Protein AF-0000000077136422 (afdb_homodimer)

Nearest PDB structures (foldseek):
  2wvw-assembly1_J  TM=8.443E-01  e=5.070E-04  Anabaena sp. CA = ATCC 33047
  3hyb-assembly1_B  TM=7.850E-01  e=3.388E-04  Anabaena sp.
  2pem-assembly1_B  TM=8.356E-01  e=1.011E-03  Picosynechococcus sp. PCC 7002
  2wvw-assembly1_I  TM=8.326E-01  e=3.019E-03  Anabaena sp. CA = ATCC 33047
  2pej-assembly2_C  TM=8.277E-01  e=3.198E-03  Picosynechococcus sp. PCC 7002

InterPro domains:
  IPR003435 Chaperonin-like RbcX [PF02341] (16-115)
  IPR003435 Chaperonin-like RbcX [PTHR33791] (1-114)
  IPR038052 Chaperonin-like RbcX superfamily [G3DSA:1.10.1200.210] (2-114)
  IPR038052 Chaperonin-like RbcX superfamily [SSF158615] (9-115)

Secondary structure (DSSP, 8-state):
-----GGGTTT--HHHHHHHHHHHHHHHHHHHHHHHHTTS-HHHHHHHHHHHHHS--SSHHHHHHHHHHH-HHHHHHHHHHHHHIIIIIS-HHHHHHHHHHHHHHHHHHHHHHH-/-----GGGTTT--HHHHHHHHHHHHHHHHHHHHHHHHTTS-HHHHHHHHHHHHHS--SSHHHHHHHHHHH-HHHHHHHHHHHHHIIIIIS-HHHHHHHHHHHHHHHHHHHHHHH-

Structure (mmCIF, N/CA/C/O backbone):
data_AF-0000000077136422-model_v1
#
loop_
_entity.id
_entity.type
_entity.pdbx_description
1 polymer 'Predicted protein'
#
loop_
_atom_site.group_PDB
_atom_site.id
_atom_site.type_symbol
_atom_site.label_atom_id
_atom_site.label_alt_id
_atom_site.label_comp_id
_atom_site.label_asym_id
_atom_site.label_entity_id
_atom_site.label_seq_id
_atom_site.pdbx_PDB_ins_code
_atom_site.Cartn_x
_atom_site.Cartn_y
_atom_site.Cartn_z
_atom_site.occupancy
_atom_site.B_iso_or_equiv
_atom_site.auth_seq_id
_atom_site.auth_comp_id
_atom_site.auth_asym_id
_atom_site.auth_atom_id
_atom_site.pdbx_PDB_model_num
ATOM 1 N N . LYS A 1 1 ? -1.759 21.812 -7.352 1 83.12 1 LYS A N 1
ATOM 2 C CA . LYS A 1 1 ? -1.104 20.578 -6.934 1 83.12 1 LYS A CA 1
ATOM 3 C C . LYS A 1 1 ? -0.207 20.812 -5.723 1 83.12 1 LYS A C 1
ATOM 5 O O . LYS A 1 1 ? 0.542 21.797 -5.676 1 83.12 1 LYS A O 1
ATOM 10 N N . MET A 1 2 ? -0.469 19.938 -4.828 1 90.81 2 MET A N 1
ATOM 11 C CA . MET A 1 2 ? 0.363 20.078 -3.635 1 90.81 2 MET A CA 1
ATOM 12 C C . MET A 1 2 ? 1.764 19.531 -3.887 1 90.81 2 MET A C 1
ATOM 14 O O . MET A 1 2 ? 1.926 18.516 -4.578 1 90.81 2 MET A O 1
ATOM 18 N N . PHE A 1 3 ? 2.68 20.219 -3.344 1 89.44 3 PHE A N 1
ATOM 19 C 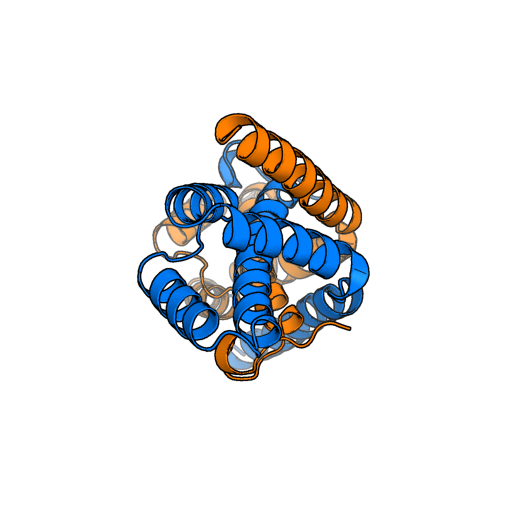CA . PHE A 1 3 ? 4.066 19.797 -3.512 1 89.44 3 PHE A CA 1
ATOM 20 C C . PHE A 1 3 ? 4.473 18.812 -2.418 1 89.44 3 PHE A C 1
ATOM 22 O O . PHE A 1 3 ? 4.359 19.125 -1.229 1 89.44 3 PHE A O 1
ATOM 29 N N . VAL A 1 4 ? 4.941 17.656 -2.812 1 93 4 VAL A N 1
ATOM 30 C CA . VAL A 1 4 ? 5.473 16.688 -1.872 1 93 4 VAL A CA 1
ATOM 31 C C . VAL A 1 4 ? 6.988 16.828 -1.769 1 93 4 VAL A C 1
ATOM 33 O O . VAL A 1 4 ? 7.703 16.641 -2.752 1 93 4 VAL A O 1
ATOM 36 N N . PRO A 1 5 ? 7.461 17.203 -0.578 1 90.75 5 PRO A N 1
ATOM 37 C CA . PRO A 1 5 ? 8.906 17.375 -0.434 1 90.75 5 PRO A CA 1
ATOM 38 C C . PRO A 1 5 ? 9.695 16.141 -0.838 1 90.75 5 PRO A C 1
ATOM 40 O O . PRO A 1 5 ? 9.258 15.016 -0.572 1 90.75 5 PRO A O 1
ATOM 43 N N . ALA A 1 6 ? 10.875 16.312 -1.414 1 89.25 6 ALA A N 1
ATOM 44 C CA . ALA A 1 6 ? 11.695 15.227 -1.943 1 89.25 6 ALA A CA 1
ATOM 45 C C . ALA A 1 6 ? 12.148 14.281 -0.829 1 89.25 6 ALA A C 1
ATOM 47 O O . ALA A 1 6 ? 12.406 13.102 -1.07 1 89.25 6 ALA A O 1
ATOM 48 N N . GLY A 1 7 ? 12.273 14.805 0.331 1 90.06 7 GLY A N 1
ATOM 49 C CA . GLY A 1 7 ? 12.719 14.023 1.473 1 90.06 7 GLY A CA 1
ATOM 50 C C . GLY A 1 7 ? 11.75 12.93 1.859 1 90.06 7 GLY A C 1
ATOM 51 O O . GLY A 1 7 ? 12.125 11.977 2.553 1 90.06 7 GLY A O 1
ATOM 52 N N . ALA A 1 8 ? 10.5 12.969 1.39 1 93.44 8 ALA A N 1
ATOM 53 C CA . ALA A 1 8 ? 9.484 12 1.783 1 93.44 8 ALA A CA 1
ATOM 54 C C . ALA A 1 8 ? 9.828 10.602 1.265 1 93.44 8 ALA A C 1
ATOM 56 O O . ALA A 1 8 ? 9.711 9.617 1.996 1 93.44 8 ALA A O 1
ATOM 57 N N . PHE A 1 9 ? 10.305 10.508 0.037 1 95.69 9 PHE A N 1
ATOM 58 C CA . PHE A 1 9 ? 10.57 9.211 -0.56 1 95.69 9 PHE A CA 1
ATOM 59 C C . PHE A 1 9 ? 11.906 9.211 -1.288 1 95.69 9 PHE A C 1
ATOM 61 O O . PHE A 1 9 ? 12.094 8.477 -2.258 1 95.69 9 PHE A O 1
ATOM 68 N N . GLY A 1 10 ? 12.797 10.031 -0.909 1 94.31 10 GLY A N 1
ATOM 69 C CA . GLY A 1 10 ? 14.125 10.062 -1.509 1 94.31 10 GLY A CA 1
ATOM 70 C C . GLY A 1 10 ? 14.109 10.461 -2.975 1 94.31 10 GLY A C 1
ATOM 71 O O . GLY A 1 10 ? 14.867 9.914 -3.777 1 94.31 10 GLY A O 1
ATOM 72 N N . GLY A 1 11 ? 13.062 11.234 -3.326 1 93.94 11 GLY A N 1
ATOM 73 C CA . GLY A 1 11 ? 12.961 11.711 -4.699 1 93.94 11 GLY A CA 1
ATOM 74 C C . GLY A 1 11 ? 11.969 10.914 -5.527 1 93.94 11 GLY A C 1
ATOM 75 O O . GLY A 1 11 ? 11.617 11.32 -6.637 1 93.94 11 GLY A O 1
ATOM 76 N N . GLU A 1 12 ? 11.555 9.852 -5.055 1 96.38 12 GLU A N 1
ATOM 77 C CA . GLU A 1 12 ? 10.516 9.078 -5.734 1 96.38 12 GLU A CA 1
ATOM 78 C C . GLU A 1 12 ? 9.141 9.719 -5.539 1 96.38 12 GLU A C 1
ATOM 80 O O . GLU A 1 12 ? 8.883 10.336 -4.504 1 96.38 12 GLU A O 1
ATOM 85 N N . THR A 1 13 ? 8.289 9.586 -6.527 1 97.38 13 THR A N 1
ATOM 86 C CA . THR A 1 13 ? 6.945 10.141 -6.406 1 97.38 13 THR A CA 1
ATOM 87 C C . THR A 1 13 ? 6.074 9.25 -5.52 1 97.38 13 THR A C 1
ATOM 89 O O . THR A 1 13 ? 6.34 8.055 -5.379 1 97.38 13 THR A O 1
ATOM 92 N N . PRO A 1 14 ? 5.031 9.812 -4.926 1 98.25 14 PRO A N 1
ATOM 93 C CA . PRO A 1 14 ? 4.086 8.984 -4.172 1 98.25 14 PRO A CA 1
ATOM 94 C C . PRO A 1 14 ? 3.461 7.879 -5.02 1 98.25 14 PRO A C 1
ATOM 96 O O . PRO A 1 14 ? 3.203 6.781 -4.516 1 98.25 14 PRO A O 1
ATOM 99 N N . GLU A 1 15 ? 3.238 8.148 -6.301 1 98.69 15 GLU A N 1
ATOM 100 C CA . GLU A 1 15 ? 2.674 7.145 -7.199 1 98.69 15 GLU A CA 1
ATOM 101 C C . GLU A 1 15 ? 3.605 5.945 -7.348 1 98.69 15 GLU A C 1
ATOM 103 O O . GLU A 1 15 ? 3.152 4.797 -7.375 1 98.69 15 GLU A O 1
ATOM 108 N N . LYS A 1 16 ? 4.906 6.242 -7.453 1 98.25 16 LYS A N 1
ATOM 109 C CA . LYS A 1 16 ? 5.879 5.156 -7.551 1 98.25 16 LYS A CA 1
ATOM 110 C C . LYS A 1 16 ? 5.941 4.355 -6.25 1 98.25 16 LYS A C 1
ATOM 112 O O . LYS A 1 16 ? 5.98 3.125 -6.277 1 98.25 16 LYS A O 1
ATOM 117 N N . LYS A 1 17 ? 5.918 5.066 -5.105 1 98.44 17 LYS A N 1
ATOM 118 C CA . LYS A 1 17 ? 5.906 4.383 -3.816 1 98.44 17 LYS A CA 1
ATOM 119 C C . LYS A 1 17 ? 4.66 3.51 -3.668 1 98.44 17 LYS A C 1
ATOM 121 O O . LYS A 1 17 ? 4.754 2.346 -3.279 1 98.44 17 LYS A O 1
ATOM 126 N N . ALA A 1 18 ? 3.494 4.039 -3.998 1 98.81 18 ALA A N 1
ATOM 127 C CA . ALA A 1 18 ? 2.232 3.305 -3.947 1 98.81 18 ALA A CA 1
ATOM 128 C C . ALA A 1 18 ? 2.275 2.08 -4.859 1 98.81 18 ALA A C 1
ATOM 130 O O . ALA A 1 18 ? 1.791 1.008 -4.488 1 98.81 18 ALA A O 1
ATOM 131 N N . SER A 1 19 ? 2.879 2.25 -6.043 1 98.81 19 SER A N 1
ATOM 132 C CA . SER A 1 19 ? 2.928 1.146 -6.996 1 98.81 19 SER A CA 1
ATOM 133 C C . SER A 1 19 ? 3.721 -0.031 -6.438 1 98.81 19 SER A C 1
ATOM 135 O O . SER A 1 19 ? 3.375 -1.189 -6.68 1 98.81 19 SER A O 1
ATOM 137 N N . ARG A 1 20 ? 4.758 0.214 -5.73 1 98.38 20 ARG A N 1
ATOM 138 C CA . ARG A 1 20 ? 5.547 -0.861 -5.137 1 98.38 20 ARG A CA 1
ATOM 139 C C . ARG A 1 20 ? 4.766 -1.568 -4.035 1 98.38 20 ARG A C 1
ATOM 141 O O . ARG A 1 20 ? 4.812 -2.795 -3.922 1 98.38 20 ARG A O 1
ATOM 148 N N . LEU A 1 21 ? 4.051 -0.769 -3.211 1 98.69 21 LEU A N 1
ATOM 149 C CA . LEU A 1 21 ? 3.217 -1.35 -2.162 1 98.69 21 LEU A CA 1
ATOM 150 C C . LEU A 1 21 ? 2.154 -2.268 -2.758 1 98.69 21 LEU A C 1
ATOM 152 O O . LEU A 1 21 ? 1.947 -3.381 -2.271 1 98.69 21 LEU A O 1
ATOM 156 N N . LEU A 1 22 ? 1.593 -1.802 -3.768 1 98.88 22 LEU A N 1
ATOM 157 C CA . LEU A 1 22 ? 0.499 -2.547 -4.383 1 98.88 22 LEU A CA 1
ATOM 158 C C . LEU A 1 22 ? 1.028 -3.754 -5.148 1 98.88 22 LEU A C 1
ATOM 160 O O . LEU A 1 22 ? 0.372 -4.797 -5.203 1 98.88 22 LEU A O 1
ATOM 164 N N . THR A 1 23 ? 2.258 -3.633 -5.797 1 98.81 23 THR A N 1
ATOM 165 C CA . THR A 1 23 ? 2.883 -4.781 -6.441 1 98.81 23 THR A CA 1
ATOM 166 C C . THR A 1 23 ? 3.121 -5.906 -5.434 1 98.81 23 THR A C 1
ATOM 168 O O . THR A 1 23 ? 2.859 -7.074 -5.727 1 98.81 23 THR A O 1
ATOM 171 N N . ALA A 1 24 ? 3.574 -5.555 -4.273 1 98.81 24 ALA A N 1
ATOM 172 C CA . ALA A 1 24 ? 3.75 -6.551 -3.219 1 98.81 24 ALA A CA 1
ATOM 173 C C . ALA A 1 24 ? 2.414 -7.18 -2.832 1 98.81 24 ALA A C 1
ATOM 175 O O . ALA A 1 24 ? 2.316 -8.398 -2.682 1 98.81 24 ALA A O 1
ATOM 176 N N . LEU A 1 25 ? 1.382 -6.359 -2.707 1 98.88 25 LEU A N 1
ATOM 177 C CA . LEU A 1 25 ? 0.056 -6.852 -2.354 1 98.88 25 LEU A CA 1
ATOM 178 C C . LEU A 1 25 ? -0.471 -7.805 -3.42 1 98.88 25 LEU A C 1
ATOM 180 O O . LEU A 1 25 ? -0.981 -8.883 -3.098 1 98.88 25 LEU A O 1
ATOM 184 N N . PHE A 1 26 ? -0.301 -7.441 -4.645 1 98.81 26 PHE A N 1
ATOM 185 C CA . PHE A 1 26 ? -0.818 -8.266 -5.727 1 98.81 26 PHE A CA 1
ATOM 186 C C . PHE A 1 26 ? -0.028 -9.57 -5.84 1 98.81 26 PHE A C 1
ATOM 188 O O . PHE A 1 26 ? -0.585 -10.609 -6.191 1 98.81 26 PHE A O 1
ATOM 195 N N . THR A 1 27 ? 1.275 -9.547 -5.57 1 98.69 27 THR A N 1
ATOM 196 C CA . THR A 1 27 ? 2.08 -10.758 -5.531 1 98.69 27 THR A CA 1
ATOM 197 C C . THR A 1 27 ? 1.583 -11.703 -4.434 1 98.69 27 THR A C 1
ATOM 199 O O . THR A 1 27 ? 1.432 -12.906 -4.664 1 98.69 27 THR A O 1
ATOM 202 N N . TYR A 1 28 ? 1.258 -11.156 -3.334 1 98.69 28 TYR A N 1
ATOM 203 C CA . TYR A 1 28 ? 0.72 -11.922 -2.215 1 98.69 28 TYR A CA 1
ATOM 204 C C . TYR A 1 28 ? -0.623 -12.547 -2.576 1 98.69 28 TYR A C 1
ATOM 206 O O . TYR A 1 28 ? -0.829 -13.742 -2.385 1 98.69 28 TYR A O 1
ATOM 214 N N . VAL A 1 29 ? -1.493 -11.773 -3.107 1 98.12 29 VAL A N 1
ATOM 215 C CA . VAL A 1 29 ? -2.828 -12.219 -3.494 1 98.12 29 VAL A CA 1
ATOM 216 C C . VAL A 1 29 ? -2.725 -13.305 -4.559 1 98.12 29 VAL A C 1
ATOM 218 O O . VAL A 1 29 ? -3.385 -14.344 -4.461 1 98.12 29 VAL A O 1
ATOM 221 N N . ALA A 1 30 ? -1.855 -13.062 -5.516 1 97.62 30 ALA A N 1
ATOM 222 C CA . ALA A 1 30 ? -1.689 -14.031 -6.598 1 97.62 30 ALA A CA 1
ATOM 223 C C . ALA A 1 30 ? -1.175 -15.367 -6.062 1 97.62 30 ALA A C 1
ATOM 225 O O . ALA A 1 30 ? -1.555 -16.422 -6.562 1 97.62 30 ALA A O 1
ATOM 226 N N . THR A 1 31 ? -0.305 -15.305 -5.082 1 97 31 THR A N 1
ATOM 227 C CA . THR A 1 31 ? 0.214 -16.516 -4.465 1 97 31 THR A CA 1
ATOM 228 C C . THR A 1 31 ? -0.902 -17.297 -3.762 1 97 31 THR A C 1
ATOM 230 O O . THR A 1 31 ? -1.006 -18.516 -3.9 1 97 31 THR A O 1
ATOM 233 N N . TRP A 1 32 ? -1.799 -16.609 -3.166 1 94.88 32 TRP A N 1
ATOM 234 C CA . TRP A 1 32 ? -2.959 -17.219 -2.525 1 94.88 32 TRP A CA 1
ATOM 235 C C . TRP A 1 32 ? -3.906 -17.812 -3.566 1 94.88 32 TRP A C 1
ATOM 237 O O . TRP A 1 32 ? -4.426 -18.922 -3.385 1 94.88 32 TRP A O 1
ATOM 247 N N . ILE A 1 33 ? -4.129 -17.078 -4.617 1 94.75 33 ILE A N 1
ATOM 248 C CA . ILE A 1 33 ? -4.98 -17.578 -5.691 1 94.75 33 ILE A CA 1
ATOM 249 C C . ILE A 1 33 ? -4.375 -18.844 -6.285 1 94.75 33 ILE A C 1
ATOM 251 O O . ILE A 1 33 ? -5.086 -19.812 -6.555 1 94.75 33 ILE A O 1
ATOM 255 N N . GLY A 1 34 ? -3.037 -18.781 -6.449 1 89.75 34 GLY A N 1
ATOM 256 C CA . GLY A 1 34 ? -2.32 -19.922 -6.977 1 89.75 34 GLY A CA 1
ATOM 257 C C . GLY A 1 34 ? -2.461 -21.172 -6.109 1 89.75 34 GLY A C 1
ATOM 258 O O . GLY A 1 34 ? -2.455 -22.281 -6.617 1 89.75 34 GLY A O 1
ATOM 259 N N . THR A 1 35 ? -2.58 -20.984 -4.805 1 79.38 35 THR A N 1
ATOM 260 C CA . THR A 1 35 ? -2.766 -22.125 -3.914 1 79.38 35 THR A CA 1
ATOM 261 C C . THR A 1 35 ? -4.082 -22.844 -4.215 1 79.38 35 THR A C 1
ATOM 263 O O . THR A 1 35 ? -4.18 -24.062 -4.066 1 79.38 35 THR A O 1
ATOM 266 N N . ARG A 1 36 ? -5.059 -22.156 -4.621 1 75.38 36 ARG A N 1
ATOM 267 C CA . ARG A 1 36 ? -6.387 -22.719 -4.836 1 75.38 36 ARG A CA 1
ATOM 268 C C . ARG A 1 36 ? -6.496 -23.359 -6.215 1 75.38 36 ARG A C 1
ATOM 270 O O . ARG A 1 36 ? -7.074 -24.438 -6.359 1 75.38 36 ARG A O 1
ATOM 277 N N . GLU A 1 37 ? -6.086 -22.594 -7.105 1 72.88 37 GLU A N 1
ATOM 278 C CA . GLU A 1 37 ? -6.234 -23.109 -8.461 1 72.88 37 GLU A CA 1
ATOM 279 C C . GLU A 1 37 ? -5.461 -24.406 -8.641 1 72.88 37 GLU A C 1
ATOM 281 O O . GLU A 1 37 ? -5.883 -25.297 -9.398 1 72.88 37 GLU A O 1
ATOM 286 N N . ALA A 1 38 ? -4.336 -24.406 -7.914 1 58.25 38 ALA A N 1
ATOM 287 C CA . ALA A 1 38 ? -3.584 -25.656 -8 1 58.25 38 ALA A CA 1
ATOM 288 C C . ALA A 1 38 ? -4.297 -26.781 -7.258 1 58.25 38 ALA A C 1
ATOM 290 O O . ALA A 1 38 ? -3.771 -27.312 -6.277 1 58.25 38 ALA A O 1
ATOM 291 N N . ALA A 1 39 ? -5.633 -26.641 -7.289 1 50.84 39 ALA A N 1
ATOM 292 C CA . ALA A 1 39 ? -6.488 -27.625 -6.637 1 50.84 39 ALA A CA 1
ATOM 293 C C . ALA A 1 39 ? -6.027 -29.047 -6.957 1 50.84 39 ALA A C 1
ATOM 295 O O . ALA A 1 39 ? -6.062 -29.938 -6.094 1 50.84 39 ALA A O 1
ATOM 296 N N . ARG A 1 40 ? -5.914 -29.406 -8.086 1 56.22 40 ARG A N 1
ATOM 297 C CA . ARG A 1 40 ? -5.742 -30.844 -8.242 1 56.22 40 ARG A CA 1
ATOM 298 C C . ARG A 1 40 ? -4.371 -31.281 -7.746 1 56.22 40 ARG A C 1
ATOM 300 O O . ARG A 1 40 ? -4.113 -32.469 -7.605 1 56.22 40 ARG A O 1
ATOM 307 N N . VAL A 1 41 ? -3.57 -30.203 -7.34 1 60.72 41 VAL A N 1
ATOM 308 C CA . VAL A 1 41 ? -2.264 -30.688 -6.918 1 60.72 41 VAL A CA 1
ATOM 309 C C . VAL A 1 41 ? -2.002 -30.281 -5.469 1 60.72 41 VAL A C 1
ATOM 311 O O . VAL A 1 41 ? -1.618 -29.141 -5.199 1 60.72 41 VAL A O 1
ATOM 314 N N . THR A 1 42 ? -2.543 -31.047 -4.535 1 63.72 42 THR A N 1
ATOM 315 C CA . THR A 1 42 ? -2.498 -30.844 -3.094 1 63.72 42 THR A CA 1
ATOM 316 C C . THR A 1 42 ? -1.117 -30.359 -2.66 1 63.72 42 THR A C 1
ATOM 318 O O . THR A 1 42 ? -1.005 -29.469 -1.807 1 63.72 42 THR A O 1
ATOM 321 N N . ASN A 1 43 ? -0.127 -30.719 -3.365 1 81.62 43 ASN A N 1
ATOM 322 C CA . ASN A 1 43 ? 1.238 -30.422 -2.941 1 81.62 43 ASN A CA 1
ATOM 323 C C . ASN A 1 43 ? 1.615 -28.969 -3.221 1 81.62 43 ASN A C 1
ATOM 325 O O . ASN A 1 43 ? 2.336 -28.344 -2.438 1 81.62 43 ASN A O 1
ATOM 329 N N . VAL A 1 44 ? 0.963 -28.328 -4.137 1 87.62 44 VAL A N 1
ATOM 330 C CA . VAL A 1 44 ? 1.298 -26.969 -4.508 1 87.62 44 VAL A CA 1
ATOM 331 C C . VAL A 1 44 ? 0.688 -25.984 -3.5 1 87.62 44 VAL A C 1
ATOM 333 O O . VAL A 1 44 ? 1.327 -25.016 -3.109 1 87.62 44 VAL A O 1
ATOM 336 N N . HIS A 1 45 ? -0.493 -26.328 -3.055 1 88.38 45 HIS A N 1
ATOM 337 C CA . HIS A 1 45 ? -1.171 -25.531 -2.045 1 88.38 45 HIS A CA 1
ATOM 338 C C . HIS A 1 45 ? -0.331 -25.406 -0.777 1 88.38 45 HIS A C 1
ATOM 340 O O . HIS A 1 45 ? -0.061 -24.312 -0.307 1 88.38 45 HIS A O 1
ATOM 346 N N . ALA A 1 46 ? 0.036 -26.562 -0.298 1 89.69 46 ALA A N 1
ATOM 347 C CA . ALA A 1 46 ? 0.832 -26.594 0.926 1 89.69 46 ALA A CA 1
ATOM 348 C C . ALA A 1 46 ? 2.176 -25.891 0.721 1 89.69 46 ALA A C 1
ATOM 350 O O . ALA A 1 46 ? 2.643 -25.156 1.597 1 89.69 46 ALA A O 1
ATOM 351 N N . PHE A 1 47 ? 2.721 -26.125 -0.425 1 94.25 47 PHE A N 1
ATOM 352 C CA . PHE A 1 47 ? 4.012 -25.531 -0.745 1 94.25 47 PHE A CA 1
ATOM 353 C C . PHE A 1 47 ? 3.926 -24 -0.73 1 94.25 47 PHE A C 1
ATOM 355 O O . PHE A 1 47 ? 4.766 -23.328 -0.121 1 94.25 47 PHE A O 1
ATOM 362 N N . LEU A 1 48 ? 2.916 -23.469 -1.367 1 94.94 48 LEU A N 1
ATOM 363 C CA . LEU A 1 48 ? 2.793 -22.016 -1.492 1 94.94 48 LEU A CA 1
ATOM 364 C C . LEU A 1 48 ? 2.502 -21.375 -0.139 1 94.94 48 LEU A C 1
ATOM 366 O O . LEU A 1 48 ? 3.014 -20.297 0.165 1 94.94 48 LEU A O 1
ATOM 370 N N . LEU A 1 49 ? 1.733 -22.062 0.668 1 92.56 49 LEU A N 1
ATOM 371 C CA . LEU A 1 49 ? 1.44 -21.531 1.993 1 92.56 49 LEU A CA 1
ATOM 372 C C . LEU A 1 49 ? 2.691 -21.516 2.865 1 92.56 49 LEU A C 1
ATOM 374 O O . LEU A 1 49 ? 2.959 -20.531 3.564 1 92.56 49 LEU A O 1
ATOM 378 N N . ASP A 1 50 ? 3.441 -22.625 2.824 1 95.19 50 ASP A N 1
ATOM 379 C CA . ASP A 1 50 ? 4.703 -22.688 3.553 1 95.19 50 ASP A CA 1
ATOM 380 C C . ASP A 1 50 ? 5.684 -21.641 3.055 1 95.19 50 ASP A C 1
ATOM 382 O O . ASP A 1 50 ? 6.398 -21.016 3.85 1 95.19 50 ASP A O 1
ATOM 386 N N . PHE A 1 51 ? 5.688 -21.422 1.774 1 97.44 51 PHE A N 1
ATOM 387 C CA . PHE A 1 51 ? 6.594 -20.469 1.164 1 97.44 51 PHE A CA 1
ATOM 388 C C . PHE A 1 51 ? 6.25 -19.047 1.608 1 97.44 51 PHE A C 1
ATOM 390 O O . PHE A 1 51 ? 7.145 -18.25 1.924 1 97.44 51 PHE A O 1
ATOM 397 N N . LEU A 1 52 ? 4.977 -18.719 1.659 1 96.81 52 LEU A N 1
ATOM 398 C CA . LEU A 1 52 ? 4.508 -17.406 2.109 1 96.81 52 LEU A CA 1
ATOM 399 C C . LEU A 1 52 ? 4.887 -17.172 3.566 1 96.81 52 LEU A C 1
ATOM 401 O O . LEU A 1 52 ? 5.234 -16.047 3.943 1 96.81 52 LEU A O 1
ATOM 405 N N . GLU A 1 53 ? 4.746 -18.156 4.32 1 96.06 53 GLU A N 1
ATOM 406 C CA . GLU A 1 53 ? 5.09 -18.047 5.734 1 96.06 53 GLU A CA 1
ATOM 407 C C . GLU A 1 53 ? 6.582 -17.781 5.922 1 96.06 53 GLU A C 1
ATOM 409 O O . GLU A 1 53 ? 6.973 -17 6.785 1 96.06 53 GLU A O 1
ATOM 414 N N . ALA A 1 54 ? 7.43 -18.406 5.148 1 97.88 54 ALA A N 1
ATOM 415 C CA . ALA A 1 54 ? 8.883 -18.328 5.277 1 97.88 54 ALA A CA 1
ATOM 416 C C . ALA A 1 54 ? 9.43 -17.062 4.621 1 97.88 54 ALA A C 1
ATOM 418 O O . ALA A 1 54 ? 10.547 -16.641 4.914 1 97.88 54 ALA A O 1
ATOM 419 N N . ASN A 1 55 ? 8.609 -16.469 3.67 1 98.19 55 ASN A N 1
ATOM 420 C CA . ASN A 1 55 ? 9.086 -15.328 2.889 1 98.19 55 ASN A CA 1
ATOM 421 C C . ASN A 1 55 ? 8.062 -14.203 2.855 1 98.19 55 ASN A C 1
ATOM 423 O O . ASN A 1 55 ? 7.262 -14.109 1.921 1 98.19 55 ASN A O 1
ATOM 427 N N . PRO A 1 56 ? 8.078 -13.281 3.828 1 97.44 56 PRO A N 1
ATOM 428 C CA . PRO A 1 56 ? 7.16 -12.148 3.779 1 97.44 56 PRO A CA 1
ATOM 429 C C . PRO A 1 56 ? 7.289 -11.336 2.49 1 97.44 56 PRO A C 1
ATOM 431 O O . PRO A 1 56 ? 8.398 -11.133 1.995 1 97.44 56 PRO A O 1
ATOM 434 N N . VAL A 1 57 ? 6.184 -10.859 1.942 1 98.31 57 VAL A N 1
ATOM 435 C CA . VAL A 1 57 ? 6.168 -10.203 0.641 1 98.31 57 VAL A CA 1
ATOM 436 C C . VAL A 1 57 ? 6.289 -8.695 0.825 1 98.31 57 VAL A C 1
ATOM 438 O O . VAL A 1 57 ? 5.348 -7.949 0.532 1 98.31 57 VAL A O 1
ATOM 441 N N . LYS A 1 58 ? 7.426 -8.258 1.113 1 97.38 58 LYS A N 1
ATOM 442 C CA . LYS A 1 58 ? 7.684 -6.832 1.26 1 97.38 58 LYS A CA 1
ATOM 443 C C . LYS A 1 58 ? 8.062 -6.199 -0.076 1 97.38 58 LYS A C 1
ATOM 445 O O . LYS A 1 58 ? 7.844 -5.008 -0.292 1 97.38 58 LYS A O 1
ATOM 450 N N . ASP A 1 59 ? 8.711 -6.953 -0.825 1 98.06 59 ASP A N 1
ATOM 451 C CA . ASP A 1 59 ? 9.102 -6.664 -2.201 1 98.06 59 ASP A CA 1
ATOM 452 C C . ASP A 1 59 ? 8.656 -7.781 -3.145 1 98.06 59 ASP A C 1
ATOM 454 O O . ASP A 1 59 ? 9.242 -8.859 -3.154 1 98.06 59 ASP A O 1
ATOM 458 N N . GLY A 1 60 ? 7.629 -7.43 -3.934 1 98.5 60 GLY A N 1
ATOM 459 C CA . GLY A 1 60 ? 6.992 -8.445 -4.762 1 98.5 60 GLY A CA 1
ATOM 460 C C . GLY A 1 60 ? 7.949 -9.109 -5.734 1 98.5 60 GLY A C 1
ATO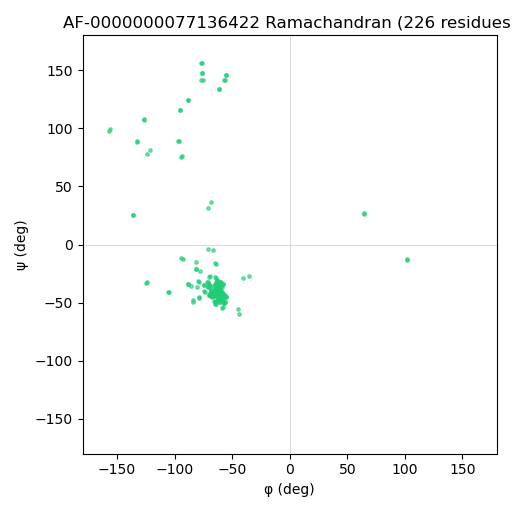M 461 O O . GLY A 1 60 ? 7.863 -10.312 -5.973 1 98.5 60 GLY A O 1
ATOM 462 N N . ASP A 1 61 ? 8.875 -8.32 -6.266 1 97.69 61 ASP A N 1
ATOM 463 C CA . ASP A 1 61 ? 9.812 -8.867 -7.246 1 97.69 61 ASP A CA 1
ATOM 464 C C . ASP A 1 61 ? 10.859 -9.758 -6.57 1 97.69 61 ASP A C 1
ATOM 466 O O . ASP A 1 61 ? 11.211 -10.812 -7.094 1 97.69 61 ASP A O 1
ATOM 470 N N . ALA A 1 62 ? 11.359 -9.391 -5.445 1 97.81 62 ALA A N 1
ATOM 471 C CA . ALA A 1 62 ? 12.305 -10.219 -4.699 1 97.81 62 ALA A CA 1
ATOM 472 C C . ALA A 1 62 ? 11.664 -11.547 -4.293 1 97.81 62 ALA A C 1
ATOM 474 O O . ALA A 1 62 ? 12.312 -12.594 -4.344 1 97.81 62 ALA A O 1
ATOM 475 N N . PHE A 1 63 ? 10.406 -11.461 -3.859 1 98.75 63 PHE A N 1
ATOM 476 C CA . PHE A 1 63 ? 9.656 -12.656 -3.525 1 98.75 63 PHE A CA 1
ATOM 477 C C . PHE A 1 63 ? 9.609 -13.617 -4.711 1 98.75 63 PHE A C 1
ATOM 479 O O . PHE A 1 63 ? 9.852 -14.812 -4.555 1 98.75 63 PHE A O 1
ATOM 486 N N . LEU A 1 64 ? 9.359 -13.094 -5.918 1 98.19 64 LEU A N 1
ATOM 487 C CA . LEU A 1 64 ? 9.219 -13.93 -7.105 1 98.19 64 LEU A CA 1
ATOM 488 C C . LEU A 1 64 ? 10.562 -14.508 -7.527 1 98.19 64 LEU A C 1
ATOM 490 O O . LEU A 1 64 ? 10.633 -15.633 -8.031 1 98.19 64 LEU A O 1
ATOM 494 N N . GLU A 1 65 ? 11.602 -13.734 -7.277 1 97.69 65 GLU A N 1
ATOM 495 C CA . GLU A 1 65 ? 12.938 -14.266 -7.547 1 97.69 65 GLU A CA 1
ATOM 496 C C . GLU A 1 65 ? 13.219 -15.5 -6.691 1 97.69 65 GLU A C 1
ATOM 498 O O . GLU A 1 65 ? 13.711 -16.516 -7.191 1 97.69 65 GLU A O 1
ATOM 503 N N . LYS A 1 66 ? 12.906 -15.43 -5.434 1 97.94 66 LYS A N 1
ATOM 504 C CA . LYS A 1 66 ? 13.094 -16.562 -4.531 1 97.94 66 LYS A CA 1
ATOM 505 C C . LYS A 1 66 ? 12.211 -17.734 -4.934 1 97.94 66 LYS A C 1
ATOM 507 O O . LYS A 1 66 ? 12.648 -18.891 -4.91 1 97.94 66 LYS A O 1
ATOM 512 N N . LEU A 1 67 ? 10.914 -17.453 -5.324 1 97.62 67 LEU A N 1
ATOM 513 C CA . LEU A 1 67 ? 9.984 -18.5 -5.73 1 97.62 67 LEU A CA 1
ATOM 514 C C . LEU A 1 67 ? 10.461 -19.172 -7.012 1 97.62 67 LEU A C 1
ATOM 516 O O . LEU A 1 67 ? 10.336 -20.391 -7.156 1 97.62 67 LEU A O 1
ATOM 520 N N . THR A 1 68 ? 10.984 -18.391 -7.887 1 97.25 68 THR A N 1
ATOM 521 C CA . THR A 1 68 ? 11.492 -18.938 -9.148 1 97.25 68 THR A CA 1
ATOM 522 C C . THR A 1 68 ? 12.648 -19.906 -8.898 1 97.25 68 THR A C 1
ATOM 524 O O . THR A 1 68 ? 12.727 -20.953 -9.539 1 97.25 68 THR A O 1
ATOM 527 N N . ALA A 1 69 ? 13.516 -19.531 -7.988 1 96.12 69 ALA A N 1
ATOM 528 C CA . ALA A 1 69 ? 14.617 -20.406 -7.633 1 96.12 69 ALA A CA 1
ATOM 529 C C . ALA A 1 69 ? 14.109 -21.719 -7.035 1 96.12 69 ALA A C 1
ATOM 531 O O . ALA A 1 69 ? 14.695 -22.781 -7.258 1 96.12 69 ALA A O 1
ATOM 532 N N . ALA A 1 70 ? 13.039 -21.641 -6.316 1 96 70 ALA A N 1
ATOM 533 C CA . ALA A 1 70 ? 12.477 -22.812 -5.66 1 96 70 ALA A CA 1
ATOM 534 C C . ALA A 1 70 ? 11.688 -23.672 -6.648 1 96 70 ALA A C 1
ATOM 536 O O . ALA A 1 70 ? 11.812 -24.906 -6.652 1 96 70 ALA A O 1
ATOM 537 N N . ASP A 1 71 ? 10.836 -23.062 -7.465 1 93.5 71 ASP A N 1
ATOM 538 C CA . ASP A 1 71 ? 10.023 -23.719 -8.477 1 93.5 71 ASP A CA 1
ATOM 539 C C . ASP A 1 71 ? 9.625 -22.766 -9.586 1 93.5 71 ASP A C 1
ATOM 541 O O . ASP A 1 71 ? 8.633 -22.031 -9.469 1 93.5 71 ASP A O 1
ATOM 545 N N . PRO A 1 72 ? 10.32 -22.797 -10.688 1 94 72 PRO A N 1
ATOM 546 C CA . PRO A 1 72 ? 10.086 -21.828 -11.766 1 94 72 PRO A CA 1
ATOM 547 C C . PRO A 1 72 ? 8.688 -21.938 -1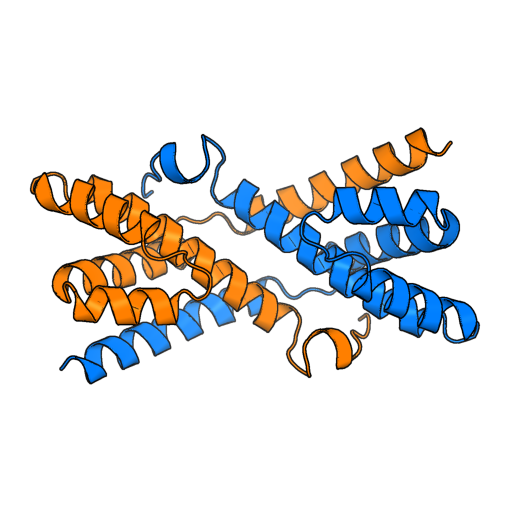2.359 1 94 72 PRO A C 1
ATOM 549 O O . PRO A 1 72 ? 8.117 -20.922 -12.797 1 94 72 PRO A O 1
ATOM 552 N N . SER A 1 73 ? 8.109 -23.094 -12.375 1 91.44 73 SER A N 1
ATOM 553 C CA . SER A 1 73 ? 6.785 -23.266 -12.961 1 91.44 73 SER A CA 1
ATOM 554 C C . SER A 1 73 ? 5.711 -22.609 -12.109 1 91.44 73 SER A C 1
ATOM 556 O O . SER A 1 73 ? 4.84 -21.906 -12.625 1 91.44 73 SER A O 1
ATOM 558 N N . ILE A 1 74 ? 5.801 -22.797 -10.844 1 93.19 74 ILE A N 1
ATOM 559 C CA . ILE A 1 74 ? 4.852 -22.172 -9.922 1 93.19 74 ILE A CA 1
ATOM 560 C C . ILE A 1 74 ? 5.016 -20.656 -9.945 1 93.19 74 ILE A C 1
ATOM 562 O O . ILE A 1 74 ? 4.023 -19.922 -9.961 1 93.19 74 ILE A O 1
ATOM 566 N N . ALA A 1 75 ? 6.277 -20.203 -10 1 96.31 75 ALA A N 1
ATOM 567 C CA . ALA A 1 75 ? 6.559 -18.766 -10.039 1 96.31 75 ALA A CA 1
ATOM 568 C C . ALA A 1 75 ? 5.945 -18.125 -11.273 1 96.31 75 ALA A C 1
ATOM 570 O O . ALA A 1 75 ? 5.395 -17.016 -11.203 1 96.31 75 ALA A O 1
ATOM 571 N N . ARG A 1 76 ? 6.008 -18.812 -12.367 1 94.75 76 ARG A N 1
ATOM 572 C CA . ARG A 1 76 ? 5.441 -18.297 -13.602 1 94.75 76 ARG A CA 1
ATOM 573 C C . ARG A 1 76 ? 3.93 -18.125 -13.492 1 94.75 76 ARG A C 1
ATOM 575 O O . ARG A 1 76 ? 3.369 -17.125 -13.953 1 94.75 76 ARG A O 1
ATOM 582 N N . ARG A 1 77 ? 3.377 -19.125 -12.906 1 94.25 77 ARG A N 1
ATOM 583 C CA . ARG A 1 77 ? 1.932 -19.031 -12.711 1 94.25 77 ARG A CA 1
ATOM 584 C C . ARG A 1 77 ? 1.567 -17.859 -11.82 1 94.25 77 ARG A C 1
ATOM 586 O O . ARG A 1 77 ? 0.62 -17.125 -12.109 1 94.25 77 ARG A O 1
ATOM 593 N N . VAL A 1 78 ? 2.266 -17.641 -10.805 1 96.31 78 VAL A N 1
ATOM 594 C CA . VAL A 1 78 ? 2.006 -16.531 -9.906 1 96.31 78 VAL A CA 1
ATOM 595 C C . VAL A 1 78 ? 2.191 -15.203 -10.648 1 96.31 78 VAL A C 1
ATOM 597 O O . VAL A 1 78 ? 1.388 -14.281 -10.492 1 96.31 78 VAL A O 1
ATOM 600 N N . MET A 1 79 ? 3.221 -15.141 -11.469 1 97.44 79 MET A N 1
ATOM 601 C CA . MET A 1 79 ? 3.482 -13.945 -12.266 1 97.44 79 MET A CA 1
ATOM 602 C C . MET A 1 79 ? 2.309 -13.641 -13.195 1 97.44 79 MET A C 1
ATOM 604 O O . MET A 1 79 ? 1.854 -12.5 -13.273 1 97.44 79 MET A O 1
ATOM 608 N N . ASP A 1 80 ? 1.772 -14.648 -13.781 1 95.94 80 ASP A N 1
ATOM 609 C CA . ASP A 1 80 ? 0.636 -14.477 -14.68 1 95.94 80 ASP A CA 1
ATOM 610 C C . ASP A 1 80 ? -0.608 -14.031 -13.914 1 95.94 80 ASP A C 1
ATOM 612 O O . ASP A 1 80 ? -1.325 -13.133 -14.352 1 95.94 80 ASP A O 1
ATOM 616 N N . VAL A 1 81 ? -0.782 -14.656 -12.844 1 96.56 81 VAL A N 1
ATOM 617 C CA . VAL A 1 81 ? -1.984 -14.406 -12.055 1 96.56 81 VAL A CA 1
ATOM 618 C C . VAL A 1 81 ? -1.952 -12.984 -11.5 1 96.56 81 VAL A C 1
ATOM 620 O O . VAL A 1 81 ? -2.967 -12.281 -11.508 1 96.56 81 VAL A O 1
ATOM 623 N N . ARG A 1 82 ? -0.743 -12.547 -11.023 1 98.31 82 ARG A N 1
ATOM 624 C CA . ARG A 1 82 ? -0.708 -11.227 -10.406 1 98.31 82 ARG A CA 1
ATOM 625 C C . ARG A 1 82 ? -1.019 -10.141 -11.43 1 98.31 82 ARG A C 1
ATOM 627 O O . ARG A 1 82 ? -1.726 -9.172 -11.125 1 98.31 82 ARG A O 1
ATOM 634 N N . THR A 1 83 ? -0.498 -10.289 -12.625 1 97.94 83 THR A N 1
ATOM 635 C CA . THR A 1 83 ? -0.755 -9.305 -13.672 1 97.94 83 THR A CA 1
ATOM 636 C C . THR A 1 83 ? -2.225 -9.32 -14.078 1 97.94 83 THR A C 1
ATOM 638 O O . THR A 1 83 ? -2.846 -8.266 -14.234 1 97.94 83 THR A O 1
ATOM 641 N N . ALA A 1 84 ? -2.799 -10.5 -14.234 1 97.19 84 ALA A N 1
ATOM 642 C CA . ALA A 1 84 ? -4.207 -10.625 -14.609 1 97.19 84 ALA A CA 1
ATOM 643 C C . ALA A 1 84 ? -5.113 -10.055 -13.516 1 97.19 84 ALA A C 1
ATOM 645 O O . ALA A 1 84 ? -6.098 -9.375 -13.812 1 97.19 84 ALA A O 1
ATOM 646 N N . TYR A 1 85 ? -4.793 -10.352 -12.336 1 98.06 85 TYR A N 1
ATOM 647 C CA . TYR A 1 85 ? -5.602 -9.891 -11.211 1 98.06 85 TYR A CA 1
ATOM 648 C C . TYR A 1 85 ? -5.578 -8.375 -11.102 1 98.06 85 TYR A C 1
ATOM 650 O O . TYR A 1 85 ? -6.629 -7.734 -11.016 1 98.06 85 TYR A O 1
ATOM 658 N N . ALA A 1 86 ? -4.363 -7.77 -11.102 1 98.56 86 ALA A N 1
ATOM 659 C CA . ALA A 1 86 ? -4.203 -6.324 -10.984 1 98.56 86 ALA A CA 1
ATOM 660 C C . ALA A 1 86 ? -4.871 -5.598 -12.148 1 98.56 86 ALA A C 1
ATOM 662 O O . ALA A 1 86 ? -5.438 -4.516 -11.969 1 98.56 86 ALA A O 1
ATOM 663 N N . GLY A 1 87 ? -4.789 -6.172 -13.297 1 98 87 GLY A N 1
ATOM 664 C CA . GLY A 1 87 ? -5.312 -5.547 -14.5 1 98 87 GLY A CA 1
ATOM 665 C C . GLY A 1 87 ? -6.816 -5.707 -14.648 1 98 87 GLY A C 1
ATOM 666 O O . GLY A 1 87 ? -7.496 -4.805 -15.148 1 98 87 GLY A O 1
ATOM 667 N N . GLY A 1 88 ? -7.348 -6.812 -14.156 1 97 88 GLY A N 1
ATOM 668 C CA . GLY A 1 88 ? -8.719 -7.129 -14.539 1 97 88 GLY A CA 1
ATOM 669 C C . GLY A 1 88 ? -9.633 -7.324 -13.344 1 97 88 GLY A C 1
ATOM 670 O O . GLY A 1 88 ? -10.828 -7.031 -13.422 1 97 88 GLY A O 1
ATOM 671 N N . ASP A 1 89 ? -9.195 -7.816 -12.297 1 97.81 89 ASP A N 1
ATOM 672 C CA . ASP A 1 89 ? -10.07 -8.258 -11.219 1 97.81 89 ASP A CA 1
ATOM 673 C C . ASP A 1 89 ? -10.055 -7.273 -10.055 1 97.81 89 ASP A C 1
ATOM 675 O O . ASP A 1 89 ? -11.078 -7.059 -9.406 1 97.81 89 ASP A O 1
ATOM 679 N N . PHE A 1 90 ? -8.906 -6.758 -9.727 1 98.56 90 PHE A N 1
ATOM 680 C CA . PHE A 1 90 ? -8.852 -5.777 -8.648 1 98.56 90 PHE A CA 1
ATOM 681 C C . PHE A 1 90 ? -9.68 -4.547 -8.992 1 98.56 90 PHE A C 1
ATOM 683 O O . PHE A 1 90 ? -9.578 -4.004 -10.094 1 98.56 90 PHE A O 1
ATOM 690 N N . GLU A 1 91 ? -10.453 -4.141 -8.031 1 98.56 91 GLU A N 1
ATOM 691 C CA . GLU A 1 91 ? -11.375 -3.027 -8.266 1 98.56 91 GLU A CA 1
ATOM 692 C C . GLU A 1 91 ? -10.773 -1.71 -7.777 1 98.56 91 GLU A C 1
ATOM 694 O O . GLU A 1 91 ? -11.102 -1.239 -6.688 1 98.56 91 GLU A O 1
ATOM 699 N N . TRP A 1 92 ? -10.055 -1.024 -8.609 1 98.75 92 TRP A N 1
ATOM 700 C CA . TRP A 1 92 ? -9.305 0.193 -8.32 1 98.75 92 TRP A CA 1
ATOM 701 C C . TRP A 1 92 ? -10.234 1.305 -7.848 1 98.75 92 TRP A C 1
ATOM 703 O O . TRP A 1 92 ? -9.906 2.043 -6.914 1 98.75 92 TRP A O 1
ATOM 713 N N . ASP A 1 93 ? -11.391 1.395 -8.492 1 98.12 93 ASP A N 1
ATOM 714 C CA . ASP A 1 93 ? -12.328 2.451 -8.117 1 98.12 93 ASP A CA 1
ATOM 715 C C . ASP A 1 93 ? -12.906 2.205 -6.727 1 98.12 93 ASP A C 1
ATOM 717 O O . ASP A 1 93 ? -13.141 3.15 -5.973 1 98.12 93 ASP A O 1
ATOM 721 N N . ILE A 1 94 ? -13.188 0.984 -6.426 1 98.5 94 ILE A N 1
ATOM 722 C CA . ILE A 1 94 ? -13.688 0.646 -5.098 1 98.5 94 ILE A CA 1
ATOM 723 C C . ILE A 1 94 ? -12.617 0.943 -4.055 1 98.5 94 ILE A C 1
ATOM 725 O O . ILE A 1 94 ? -12.906 1.522 -3.004 1 98.5 94 ILE A O 1
ATOM 729 N N . CYS A 1 95 ? -11.344 0.583 -4.336 1 98.81 95 CYS A N 1
ATOM 730 C CA . CYS A 1 95 ? -10.234 0.889 -3.439 1 98.81 95 CYS A CA 1
ATOM 731 C C . CYS A 1 95 ? -10.148 2.385 -3.164 1 98.81 95 CYS A C 1
ATOM 733 O O . CYS A 1 95 ? -10.094 2.807 -2.008 1 98.81 95 CYS A O 1
ATOM 735 N N . ARG A 1 96 ? -10.18 3.186 -4.176 1 98.75 96 ARG A N 1
ATOM 736 C CA . ARG A 1 96 ? -10.141 4.637 -4.027 1 98.75 96 ARG A CA 1
ATOM 737 C C . ARG A 1 96 ? -11.312 5.129 -3.178 1 98.75 96 ARG A C 1
ATOM 739 O O . ARG A 1 96 ? -11.133 5.969 -2.295 1 98.75 96 ARG A O 1
ATOM 746 N N . GLY A 1 97 ? -12.484 4.602 -3.504 1 98.75 97 GLY A N 1
ATOM 747 C CA . GLY A 1 97 ? -13.656 4.977 -2.725 1 98.75 97 GLY A CA 1
ATOM 748 C C . GLY A 1 97 ? -13.516 4.652 -1.249 1 98.75 97 GLY A C 1
ATOM 749 O O . GLY A 1 97 ? -13.891 5.461 -0.395 1 98.75 97 GLY A O 1
ATOM 750 N N . LEU A 1 98 ? -12.984 3.51 -0.964 1 98.75 98 LEU A N 1
ATOM 751 C CA . LEU A 1 98 ? -12.789 3.09 0.419 1 98.75 98 LEU A CA 1
ATOM 752 C C . LEU A 1 98 ? -11.789 4 1.127 1 98.75 98 LEU A C 1
ATOM 754 O O . LEU A 1 98 ? -11.984 4.355 2.291 1 98.75 98 LEU A O 1
ATOM 758 N N . VAL A 1 99 ? -10.695 4.391 0.441 1 98.81 99 VAL A N 1
ATOM 759 C CA . VAL A 1 99 ? -9.695 5.297 0.999 1 98.81 99 VAL A CA 1
ATOM 760 C C . VAL A 1 99 ? -10.367 6.605 1.413 1 98.81 99 VAL A C 1
ATOM 762 O O . VAL A 1 99 ? -10.203 7.066 2.545 1 98.81 99 VAL A O 1
ATOM 765 N N . MET A 1 100 ? -11.141 7.18 0.511 1 98.69 100 MET A N 1
ATOM 766 C CA . MET A 1 100 ? -11.781 8.469 0.751 1 98.69 100 MET A CA 1
ATOM 767 C C . MET A 1 100 ? -12.805 8.367 1.881 1 98.69 100 MET A C 1
ATOM 769 O O . MET A 1 100 ? -12.805 9.195 2.797 1 98.69 100 MET A O 1
ATOM 773 N N . GLN A 1 101 ? -13.625 7.383 1.8 1 98.56 101 GLN A N 1
ATOM 774 C CA . GLN A 1 101 ? -14.664 7.195 2.809 1 98.56 101 GLN A CA 1
ATOM 775 C C . GLN A 1 101 ? -14.055 7 4.195 1 98.56 101 GLN A C 1
ATOM 777 O O . GLN A 1 101 ? -14.508 7.605 5.168 1 98.56 101 GLN A O 1
ATOM 782 N N . ASN A 1 102 ? -13.078 6.145 4.25 1 97.94 102 ASN A N 1
ATOM 783 C CA . ASN A 1 102 ? -12.43 5.859 5.527 1 97.94 102 ASN A CA 1
ATOM 784 C C . ASN A 1 102 ? -11.773 7.105 6.113 1 97.94 102 ASN A C 1
ATOM 786 O O . ASN A 1 102 ? -11.891 7.367 7.312 1 97.94 102 ASN A O 1
ATOM 790 N N . MET A 1 103 ? -11.086 7.816 5.316 1 98.25 103 MET A N 1
ATOM 791 C CA . MET A 1 103 ? -10.406 9.008 5.812 1 98.25 103 MET A CA 1
ATOM 792 C C . MET A 1 103 ? -11.414 10.055 6.293 1 98.25 103 MET A C 1
ATOM 794 O O . MET A 1 103 ? -11.203 10.703 7.316 1 98.25 103 MET A O 1
ATOM 798 N N . GLU A 1 104 ? -12.492 10.203 5.547 1 97.69 104 GLU A N 1
ATOM 799 C CA . GLU A 1 104 ? -13.531 11.141 5.961 1 97.69 104 GLU A CA 1
ATOM 800 C C . GLU A 1 104 ? -14.141 10.727 7.297 1 97.69 104 GLU A C 1
ATOM 802 O O . GLU A 1 104 ? -14.312 11.562 8.188 1 97.69 104 GLU A O 1
ATOM 807 N N . LYS A 1 105 ? -14.469 9.531 7.383 1 97.75 105 LYS A N 1
ATOM 808 C CA . LYS A 1 105 ? -15.039 9.016 8.625 1 97.75 105 LYS A CA 1
ATOM 809 C C . LYS A 1 105 ? -14.062 9.164 9.781 1 97.75 105 LYS A C 1
ATOM 811 O O . LYS A 1 105 ? -14.438 9.633 10.867 1 97.75 105 LYS A O 1
ATOM 816 N N . SER A 1 106 ? -12.852 8.742 9.602 1 97.06 106 SER A N 1
ATOM 817 C CA . SER A 1 106 ? -11.828 8.805 10.641 1 97.06 106 SER A CA 1
ATOM 818 C C . SER A 1 106 ? -11.57 10.242 11.078 1 97.06 106 SER A C 1
ATOM 820 O O . SER A 1 106 ? -11.438 10.516 12.273 1 97.06 106 SER A O 1
ATOM 822 N N . ASN A 1 107 ? -11.469 11.156 10.039 1 95.88 107 ASN A N 1
ATOM 823 C CA . ASN A 1 107 ? -11.289 12.57 10.359 1 95.88 107 ASN A CA 1
ATOM 824 C C . ASN A 1 107 ? -12.398 13.07 11.281 1 95.88 107 ASN A C 1
ATOM 826 O O . ASN A 1 107 ? -12.125 13.766 12.258 1 95.88 107 ASN A O 1
ATOM 830 N N . ALA A 1 108 ? -13.594 12.742 11.008 1 95.56 108 ALA A N 1
ATOM 831 C CA . ALA A 1 108 ? -14.734 13.164 11.828 1 95.56 108 ALA A CA 1
ATOM 832 C C . ALA A 1 108 ? -14.656 12.57 13.227 1 95.56 108 ALA A C 1
ATOM 834 O O . ALA A 1 108 ? -14.867 13.266 14.219 1 95.56 108 ALA A O 1
ATOM 835 N N . GLU A 1 109 ? -14.305 11.328 13.359 1 96.12 109 GLU A N 1
ATOM 836 C CA . GLU A 1 109 ? -14.242 10.633 14.641 1 96.12 109 GLU A CA 1
ATOM 837 C C . GLU A 1 109 ? -13.117 11.18 15.516 1 96.12 109 GLU A C 1
ATOM 839 O O . GLU A 1 109 ? -13.305 11.406 16.703 1 96.12 109 GLU A O 1
ATOM 844 N N . ILE A 1 110 ? -11.992 11.391 14.961 1 94.25 110 ILE A N 1
ATOM 845 C CA . ILE A 1 110 ? -10.836 11.891 15.695 1 94.25 110 ILE A CA 1
ATOM 846 C C . ILE A 1 110 ? -11.125 13.305 16.203 1 94.25 110 ILE A C 1
ATOM 848 O O . ILE A 1 110 ? -10.852 13.625 17.359 1 94.25 110 ILE A O 1
ATOM 852 N N . GLN A 1 111 ? -11.688 14.094 15.312 1 88.62 111 GLN A N 1
ATOM 853 C CA . GLN A 1 111 ? -12 15.469 15.688 1 88.62 111 GLN A CA 1
ATOM 854 C C . GLN A 1 111 ? -13.062 15.508 16.781 1 88.62 111 GLN A C 1
ATOM 856 O O . GLN A 1 111 ? -12.992 16.344 17.688 1 88.62 111 GLN A O 1
ATOM 861 N N . ARG A 1 112 ? -14.008 14.609 16.797 1 90.5 112 ARG A N 1
ATOM 862 C CA . ARG A 1 112 ? -15.062 14.547 17.812 1 90.5 112 ARG A CA 1
ATOM 863 C C . ARG A 1 112 ? -14.492 14.102 19.156 1 90.5 112 ARG A C 1
ATOM 865 O O . ARG A 1 112 ? -14.938 14.562 20.203 1 90.5 112 ARG A O 1
ATOM 872 N N . GLY A 1 113 ? -13.539 13.211 19.125 1 84.06 113 GLY A N 1
ATOM 873 C CA . GLY A 1 113 ? -12.961 12.695 20.344 1 84.06 113 GLY A CA 1
ATOM 874 C C . GLY A 1 113 ? -12.117 13.727 21.078 1 84.06 113 GLY A C 1
ATOM 875 O O . GLY A 1 113 ? -11.906 13.617 22.297 1 84.06 113 GLY A O 1
ATOM 876 N N . PHE A 1 114 ? -11.594 14.609 20.312 1 78.75 114 PHE A N 1
ATOM 877 C CA . PHE A 1 114 ? -10.766 15.633 20.922 1 78.75 114 PHE A CA 1
ATOM 878 C C . PHE A 1 114 ? -11.586 16.875 21.25 1 78.75 114 PHE A C 1
ATOM 880 O O . PHE A 1 114 ? -11.125 17.766 21.953 1 78.75 114 PHE A O 1
ATOM 887 N N . LEU A 1 115 ? -12.867 16.859 20.641 1 61.28 115 LEU A N 1
ATOM 888 C CA . LEU A 1 115 ? -13.781 17.891 21.109 1 61.28 115 LEU A CA 1
ATOM 889 C C . LEU A 1 115 ? -14.422 17.5 22.438 1 61.28 115 LEU A C 1
ATOM 891 O O . LEU A 1 115 ? -14.523 18.328 23.344 1 61.28 115 LEU A O 1
ATOM 895 N N . LYS B 1 1 ? -13.797 -13.586 -12.555 1 84 1 LYS B N 1
ATOM 896 C CA . LYS B 1 1 ? -13.148 -13.039 -11.375 1 84 1 LYS B CA 1
ATOM 897 C C . LYS B 1 1 ? -12.422 -14.125 -10.586 1 84 1 LYS B C 1
ATOM 899 O O . LYS B 1 1 ? -12.969 -15.211 -10.375 1 84 1 LYS B O 1
ATOM 904 N N . MET B 1 2 ? -11.227 -13.773 -10.352 1 91 2 MET B N 1
ATOM 905 C CA . MET B 1 2 ? -10.461 -14.742 -9.578 1 91 2 MET B CA 1
ATOM 906 C C . MET B 1 2 ? -10.875 -14.711 -8.109 1 91 2 MET B C 1
ATOM 908 O O . MET B 1 2 ? -11.148 -13.648 -7.559 1 91 2 MET B O 1
ATOM 912 N N . PHE B 1 3 ? -10.906 -15.859 -7.586 1 89.94 3 PHE B N 1
ATOM 913 C CA . PHE B 1 3 ? -11.281 -15.969 -6.18 1 89.94 3 PHE B CA 1
ATOM 914 C C . PHE B 1 3 ? -10.062 -15.828 -5.277 1 89.94 3 PHE B C 1
ATOM 916 O O . PHE B 1 3 ? -9.094 -16.578 -5.418 1 89.94 3 PHE B O 1
ATOM 923 N N . VAL B 1 4 ? -10.117 -14.906 -4.379 1 93.31 4 VAL B N 1
ATOM 924 C CA . VAL B 1 4 ? -9.07 -14.742 -3.377 1 93.31 4 VAL B CA 1
ATOM 925 C C . VAL B 1 4 ? -9.461 -15.477 -2.096 1 93.31 4 VAL B C 1
ATOM 927 O O . VAL B 1 4 ? -10.453 -15.133 -1.455 1 93.31 4 VAL B O 1
ATOM 930 N N . PRO B 1 5 ? -8.688 -16.484 -1.746 1 91.19 5 PRO B N 1
ATOM 931 C CA . PRO B 1 5 ? -9.031 -17.234 -0.534 1 91.19 5 PRO B CA 1
ATOM 932 C C . PRO B 1 5 ? -9.141 -16.344 0.699 1 91.19 5 PRO B C 1
ATOM 934 O O . PRO B 1 5 ? -8.367 -15.398 0.854 1 91.19 5 PRO B O 1
ATOM 937 N N . ALA B 1 6 ? -10.055 -16.672 1.614 1 89.5 6 ALA B N 1
ATOM 938 C CA . ALA B 1 6 ? -10.352 -15.852 2.791 1 89.5 6 ALA B CA 1
ATOM 939 C C . ALA B 1 6 ? -9.141 -15.781 3.725 1 89.5 6 ALA B C 1
ATOM 941 O O . ALA B 1 6 ? -8.992 -14.812 4.477 1 89.5 6 ALA B O 1
ATOM 942 N N . GLY B 1 7 ? -8.352 -16.781 3.699 1 90.5 7 GLY B N 1
ATOM 943 C CA . GLY B 1 7 ? -7.18 -16.844 4.555 1 90.5 7 GLY B CA 1
ATOM 944 C C . GLY B 1 7 ? -6.156 -15.773 4.246 1 90.5 7 GLY B C 1
ATOM 945 O O . GLY B 1 7 ? -5.297 -15.469 5.074 1 90.5 7 GLY B O 1
ATOM 946 N N . ALA B 1 8 ? -6.227 -15.125 3.078 1 93.75 8 ALA B N 1
ATOM 947 C CA . ALA B 1 8 ? -5.23 -14.141 2.666 1 93.75 8 ALA B CA 1
ATOM 948 C C . ALA B 1 8 ? -5.277 -12.906 3.566 1 93.75 8 ALA B C 1
ATOM 950 O O . ALA B 1 8 ? -4.234 -12.398 3.988 1 93.75 8 ALA B O 1
ATOM 951 N N . PHE B 1 9 ? -6.449 -12.461 3.912 1 96 9 PHE B N 1
ATOM 952 C CA . PHE B 1 9 ? -6.578 -11.234 4.699 1 96 9 PHE B CA 1
ATOM 953 C C . PHE B 1 9 ? -7.609 -11.414 5.809 1 96 9 PHE B C 1
ATOM 955 O O . PHE B 1 9 ? -8.25 -10.445 6.223 1 96 9 PHE B O 1
ATOM 962 N N . GLY B 1 10 ? -7.836 -12.594 6.246 1 94.5 10 GLY B N 1
ATOM 963 C CA . GLY B 1 10 ? -8.758 -12.844 7.34 1 94.5 10 GLY B CA 1
ATOM 964 C C . GLY B 1 10 ? -10.195 -12.484 7.008 1 94.5 10 GLY B C 1
ATOM 965 O O . GLY B 1 10 ? -10.922 -11.977 7.859 1 94.5 10 GLY B O 1
ATOM 966 N N . GLY B 1 11 ? -10.492 -12.547 5.699 1 94.06 11 GLY B N 1
ATOM 967 C CA . GLY B 1 11 ? -11.852 -12.258 5.266 1 94.06 11 GLY B CA 1
ATOM 968 C C . GLY B 1 11 ? -12.008 -10.867 4.68 1 94.06 11 GLY B C 1
ATOM 969 O O . GLY B 1 11 ? -13.031 -10.555 4.066 1 94.06 11 GLY B O 1
ATOM 970 N N . GLU B 1 12 ? -11.07 -10.055 4.855 1 96.5 12 GLU B N 1
ATOM 971 C CA . GLU B 1 12 ? -11.086 -8.734 4.23 1 96.5 12 GLU B CA 1
ATOM 972 C C . GLU B 1 12 ? -10.75 -8.82 2.746 1 96.5 12 GLU B C 1
ATOM 974 O O . GLU B 1 12 ? -9.984 -9.695 2.326 1 96.5 12 GLU B O 1
ATOM 979 N N . THR B 1 13 ? -11.328 -7.949 1.953 1 97.44 13 THR B N 1
ATOM 980 C CA . THR B 1 13 ? -11.047 -7.941 0.523 1 97.44 13 THR B CA 1
ATOM 981 C C . THR B 1 13 ? -9.68 -7.305 0.248 1 97.44 13 THR B C 1
ATOM 983 O O . THR B 1 13 ? -9.188 -6.508 1.048 1 97.44 13 THR B O 1
ATOM 986 N N . PRO B 1 14 ? -9.062 -7.633 -0.878 1 98.31 14 PRO B N 1
ATOM 987 C CA . PRO B 1 14 ? -7.82 -6.961 -1.264 1 98.31 14 PRO B CA 1
ATOM 988 C C . PRO B 1 14 ? -7.98 -5.445 -1.38 1 98.31 14 PRO B C 1
ATOM 990 O O . PRO B 1 14 ? -7.055 -4.695 -1.061 1 98.31 14 PRO B O 1
ATOM 993 N N . GLU B 1 15 ? -9.156 -4.988 -1.807 1 98.69 15 GLU B N 1
ATOM 994 C CA . GLU B 1 15 ? -9.422 -3.559 -1.921 1 98.69 15 GLU B CA 1
ATOM 995 C C . GLU B 1 15 ? -9.367 -2.877 -0.557 1 98.69 15 GLU B C 1
ATOM 997 O O . GLU B 1 15 ? -8.836 -1.773 -0.43 1 98.69 15 GLU B O 1
ATOM 1002 N N . LYS B 1 16 ? -9.953 -3.559 0.443 1 98.25 16 LYS B N 1
ATOM 1003 C CA . LYS B 1 16 ? -9.906 -3.008 1.794 1 98.25 16 LYS B CA 1
ATOM 1004 C C . LYS B 1 16 ? -8.477 -2.982 2.332 1 98.25 16 LYS B C 1
ATOM 1006 O O . LYS B 1 16 ? -8.055 -1.995 2.934 1 98.25 16 LYS B O 1
ATOM 1011 N N . LYS B 1 17 ? -7.719 -4.07 2.096 1 98.44 17 LYS B N 1
ATOM 1012 C CA . LYS B 1 17 ? -6.32 -4.109 2.512 1 98.44 17 LYS B CA 1
ATOM 1013 C C . LYS B 1 17 ? -5.512 -3.008 1.827 1 98.44 17 LYS B C 1
ATOM 1015 O O . LYS B 1 17 ? -4.762 -2.283 2.482 1 98.44 17 LYS B O 1
ATO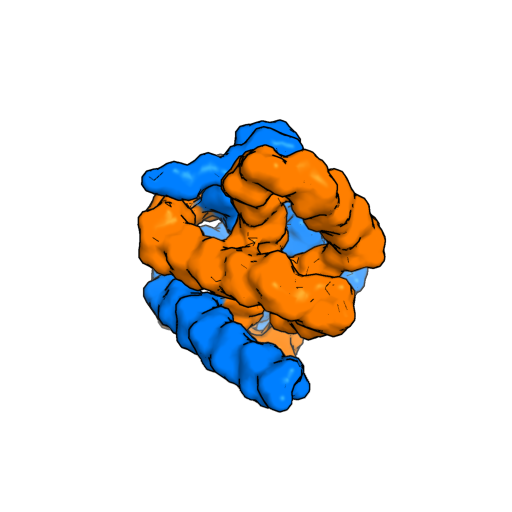M 1020 N N . ALA B 1 18 ? -5.668 -2.84 0.517 1 98.81 18 ALA B N 1
ATOM 1021 C CA . ALA B 1 18 ? -4.992 -1.797 -0.252 1 98.81 18 ALA B CA 1
ATOM 1022 C C . ALA B 1 18 ? -5.352 -0.409 0.271 1 98.81 18 ALA B C 1
ATOM 1024 O O . ALA B 1 18 ? -4.488 0.467 0.369 1 98.81 18 ALA B O 1
ATOM 1025 N N . SER B 1 19 ? -6.641 -0.222 0.627 1 98.81 19 SER B N 1
ATOM 1026 C CA . SER B 1 19 ? -7.09 1.085 1.097 1 98.81 19 SER B CA 1
ATOM 1027 C C . SER B 1 19 ? -6.383 1.479 2.389 1 98.81 19 SER B C 1
ATOM 1029 O O . SER B 1 19 ? -6.07 2.652 2.6 1 98.81 19 SER B O 1
ATOM 1031 N N . ARG B 1 20 ? -6.133 0.562 3.25 1 98.38 20 ARG B N 1
ATOM 1032 C CA . ARG B 1 20 ? -5.43 0.858 4.496 1 98.38 20 ARG B CA 1
ATOM 1033 C C . ARG B 1 20 ? -3.971 1.214 4.23 1 98.38 20 ARG B C 1
ATOM 1035 O O . ARG B 1 20 ? -3.428 2.133 4.844 1 98.38 20 ARG B O 1
ATOM 1042 N N . LEU B 1 21 ? -3.336 0.453 3.299 1 98.69 21 LEU B N 1
ATOM 1043 C CA . LEU B 1 21 ? -1.956 0.748 2.924 1 98.69 21 LEU B CA 1
ATOM 1044 C C . LEU B 1 21 ? -1.837 2.158 2.355 1 98.69 21 LEU B C 1
ATOM 1046 O O . LEU B 1 21 ? -0.933 2.908 2.729 1 98.69 21 LEU B O 1
ATOM 1050 N N . LEU B 1 22 ? -2.742 2.459 1.562 1 98.88 22 LEU B N 1
ATOM 1051 C CA . LEU B 1 22 ? -2.697 3.75 0.883 1 98.88 22 LEU B CA 1
ATOM 1052 C C . LEU B 1 22 ? -3.074 4.879 1.837 1 98.88 22 LEU B C 1
ATOM 1054 O O . LEU B 1 22 ? -2.545 5.988 1.732 1 98.88 22 LEU B O 1
ATOM 1058 N N . THR B 1 23 ? -4.031 4.629 2.816 1 98.81 23 THR B N 1
ATOM 1059 C CA . THR B 1 23 ? -4.352 5.617 3.84 1 98.81 23 THR B CA 1
ATOM 1060 C C . THR B 1 23 ? -3.113 5.969 4.656 1 98.81 23 THR B C 1
ATOM 1062 O O . THR B 1 23 ? -2.861 7.145 4.934 1 98.81 23 THR B O 1
ATOM 1065 N N . ALA B 1 24 ? -2.35 4.977 4.996 1 98.81 24 ALA B N 1
ATOM 1066 C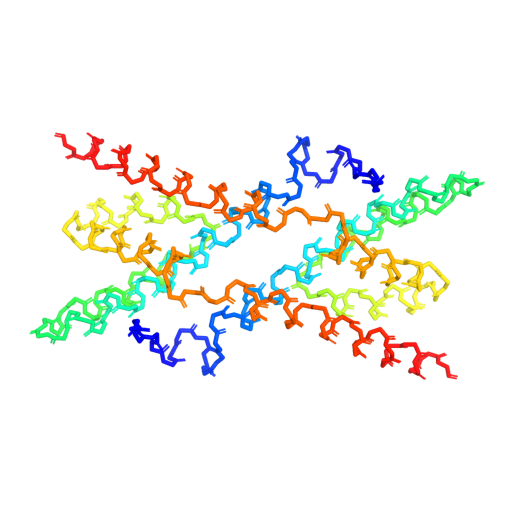 CA . ALA B 1 24 ? -1.097 5.227 5.703 1 98.81 24 ALA B CA 1
ATOM 1067 C C . ALA B 1 24 ? -0.138 6.051 4.848 1 98.81 24 ALA B C 1
ATOM 1069 O O . ALA B 1 24 ? 0.482 6.996 5.336 1 98.81 24 ALA B O 1
ATOM 1070 N N . LEU B 1 25 ? -0.043 5.719 3.576 1 98.88 25 LEU B N 1
ATOM 1071 C CA . LEU B 1 25 ? 0.83 6.445 2.662 1 98.88 25 LEU B CA 1
ATOM 1072 C C . LEU B 1 25 ? 0.396 7.902 2.541 1 98.88 25 LEU B C 1
ATOM 1074 O O . LEU B 1 25 ? 1.229 8.812 2.611 1 98.88 25 LEU B O 1
ATOM 1078 N N . PHE B 1 26 ? -0.864 8.109 2.418 1 98.81 26 PHE B N 1
ATOM 1079 C CA . PHE B 1 26 ? -1.369 9.469 2.246 1 98.81 26 PHE B CA 1
ATOM 1080 C C . PHE B 1 26 ? -1.208 10.273 3.531 1 98.81 26 PHE B C 1
ATOM 1082 O O . PHE B 1 26 ? -0.972 11.484 3.488 1 98.81 26 PHE B O 1
ATOM 1089 N N . THR B 1 27 ? -1.344 9.641 4.691 1 98.69 27 THR B N 1
ATOM 1090 C CA . THR B 1 27 ? -1.084 10.305 5.965 1 98.69 27 THR B CA 1
ATOM 1091 C C . THR B 1 27 ? 0.375 10.742 6.059 1 98.69 27 THR B C 1
ATOM 1093 O O . THR B 1 27 ? 0.663 11.875 6.457 1 98.69 27 THR B O 1
ATOM 1096 N N . TYR B 1 28 ? 1.241 9.922 5.613 1 98.62 28 TYR B N 1
ATOM 1097 C CA . TYR B 1 28 ? 2.668 10.219 5.586 1 98.62 28 TYR B CA 1
ATOM 1098 C C . TYR B 1 28 ? 2.963 11.391 4.652 1 98.62 28 TYR B C 1
ATOM 1100 O O . TYR B 1 28 ? 3.639 12.344 5.039 1 98.62 28 TYR B O 1
ATOM 1108 N N . VAL B 1 29 ? 2.443 11.344 3.494 1 98.06 29 VAL B N 1
ATOM 1109 C CA . VAL B 1 29 ? 2.643 12.383 2.484 1 98.06 29 VAL B CA 1
ATOM 1110 C C . VAL B 1 29 ? 2.082 13.711 2.984 1 98.06 29 VAL B C 1
ATOM 1112 O O . VAL B 1 29 ? 2.746 14.742 2.889 1 98.06 29 VAL B O 1
ATOM 1115 N N . ALA B 1 30 ? 0.904 13.625 3.561 1 97.56 30 ALA B N 1
ATOM 1116 C CA . ALA B 1 30 ? 0.264 14.844 4.059 1 97.56 30 ALA B CA 1
ATOM 1117 C C . ALA B 1 30 ? 1.087 15.477 5.176 1 97.56 30 ALA B C 1
ATOM 1119 O O . ALA B 1 30 ? 1.147 16.703 5.289 1 97.56 30 ALA B O 1
ATOM 1120 N N . THR B 1 31 ? 1.684 14.648 5.988 1 96.88 31 THR B N 1
ATOM 1121 C CA . THR B 1 31 ? 2.537 15.148 7.062 1 96.88 31 THR B CA 1
ATOM 1122 C C . THR B 1 31 ? 3.76 15.859 6.492 1 96.88 31 THR B C 1
ATOM 1124 O O . THR B 1 31 ? 4.125 16.953 6.957 1 96.88 31 THR B O 1
ATOM 1127 N N . TRP B 1 32 ? 4.293 15.383 5.438 1 94.62 32 TRP B N 1
ATOM 1128 C CA . TRP B 1 32 ? 5.414 16.016 4.75 1 94.62 32 TRP B CA 1
ATOM 1129 C C . TRP B 1 32 ? 4.984 17.328 4.098 1 94.62 32 TRP B C 1
ATOM 1131 O O . TRP B 1 32 ? 5.703 18.328 4.168 1 94.62 32 TRP B O 1
ATOM 1141 N N . ILE B 1 33 ? 3.838 17.297 3.484 1 94.56 33 ILE B N 1
ATOM 1142 C CA . ILE B 1 33 ? 3.312 18.516 2.865 1 94.56 33 ILE B CA 1
ATOM 1143 C C . ILE B 1 33 ? 3.084 19.578 3.934 1 94.56 33 ILE B C 1
ATOM 1145 O O . ILE B 1 33 ? 3.4 20.75 3.727 1 94.56 33 ILE B O 1
ATOM 1149 N N . GLY B 1 34 ? 2.533 19.109 5.062 1 89.38 34 GLY B N 1
ATOM 1150 C CA . GLY B 1 34 ? 2.287 20 6.18 1 89.38 34 GLY B CA 1
ATOM 1151 C C . GLY B 1 34 ? 3.551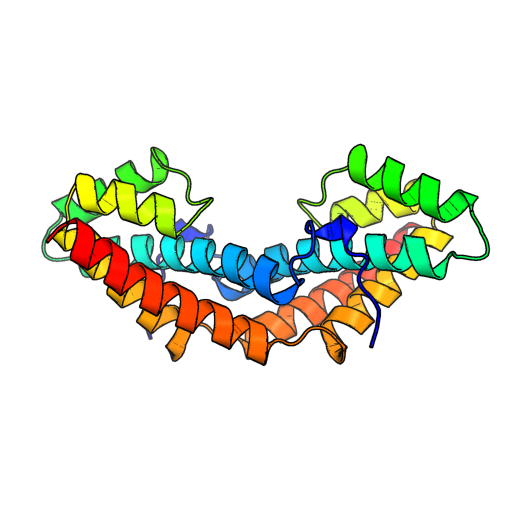 20.656 6.707 1 89.38 34 GLY B C 1
ATOM 1152 O O . GLY B 1 34 ? 3.514 21.797 7.18 1 89.38 34 GLY B O 1
ATOM 1153 N N . THR B 1 35 ? 4.656 19.984 6.637 1 78.44 35 THR B N 1
ATOM 1154 C CA . THR B 1 35 ? 5.918 20.578 7.078 1 78.44 35 THR B CA 1
ATOM 1155 C C . THR B 1 35 ? 6.285 21.781 6.219 1 78.44 35 THR B C 1
ATOM 1157 O O . THR B 1 35 ? 6.891 22.734 6.707 1 78.44 35 THR B O 1
ATOM 1160 N N . ARG B 1 36 ? 5.938 21.766 5 1 75.38 36 ARG B N 1
ATOM 1161 C CA . ARG B 1 36 ? 6.324 22.812 4.059 1 75.38 36 ARG B CA 1
ATOM 1162 C C . ARG B 1 36 ? 5.363 24 4.129 1 75.38 36 ARG B C 1
ATOM 1164 O O . ARG B 1 36 ? 5.793 25.156 4.09 1 75.38 36 ARG B O 1
ATOM 1171 N N . GLU B 1 37 ? 4.18 23.656 4.094 1 73.25 37 GLU B N 1
ATOM 1172 C CA . GLU B 1 37 ? 3.197 24.734 4.059 1 73.25 37 GLU B CA 1
ATOM 1173 C C . GLU B 1 37 ? 3.236 25.547 5.34 1 73.25 37 GLU B C 1
ATOM 1175 O O . GLU B 1 37 ? 2.979 26.766 5.316 1 73.25 37 GLU B O 1
ATOM 1180 N N . ALA B 1 38 ? 3.531 24.812 6.402 1 59 38 ALA B N 1
ATOM 1181 C CA . ALA B 1 38 ? 3.605 25.578 7.652 1 59 38 ALA B CA 1
ATOM 1182 C C . ALA B 1 38 ? 4.809 26.516 7.652 1 59 38 ALA B C 1
ATOM 1184 O O . ALA B 1 38 ? 5.852 26.188 8.234 1 59 38 ALA B O 1
ATOM 1185 N N . ALA B 1 39 ? 5.031 27.031 6.434 1 50.69 39 ALA B N 1
ATOM 1186 C CA . ALA B 1 39 ? 6.121 27.969 6.203 1 50.69 39 ALA B CA 1
ATOM 1187 C C . ALA B 1 39 ? 6.188 29.016 7.316 1 50.69 39 ALA B C 1
ATOM 1189 O O . ALA B 1 39 ? 7.273 29.391 7.77 1 50.69 39 ALA B O 1
ATOM 1190 N N . ARG B 1 40 ? 5.238 29.75 7.539 1 55.16 40 ARG B N 1
ATOM 1191 C CA . ARG B 1 40 ? 5.547 30.891 8.391 1 55.16 40 ARG B CA 1
ATOM 1192 C C . ARG B 1 40 ? 5.91 30.438 9.805 1 55.16 40 ARG B C 1
ATOM 1194 O O . ARG B 1 40 ? 6.398 31.234 10.602 1 55.16 40 ARG B O 1
ATOM 1201 N N . VAL B 1 41 ? 5.766 29.078 10.008 1 57.84 41 VAL B N 1
ATOM 1202 C CA . VAL B 1 41 ? 6.004 28.766 11.406 1 57.84 41 VAL B CA 1
ATOM 1203 C C . VAL B 1 41 ? 7.109 27.719 11.523 1 57.84 41 VAL B C 1
ATOM 1205 O O . VAL B 1 41 ? 6.879 26.531 11.258 1 57.84 41 VAL B O 1
ATOM 1208 N N . THR B 1 42 ? 8.383 28.109 11.383 1 60.94 42 THR B N 1
ATOM 1209 C CA . THR B 1 42 ? 9.609 27.312 11.398 1 60.94 42 THR B CA 1
ATOM 1210 C C . THR B 1 42 ? 9.484 26.156 12.398 1 60.94 42 THR B C 1
ATOM 1212 O O . THR B 1 42 ? 9.914 25.047 12.117 1 60.94 42 THR B O 1
ATOM 1215 N N . ASN B 1 43 ? 8.695 26.312 13.398 1 80.69 43 ASN B N 1
ATOM 1216 C CA . ASN B 1 43 ? 8.664 25.344 14.492 1 80.69 43 ASN B CA 1
ATOM 1217 C C . ASN B 1 43 ? 7.797 24.125 14.148 1 80.69 43 ASN B C 1
ATOM 1219 O O . ASN B 1 43 ? 8.078 23.016 14.578 1 80.69 43 ASN B O 1
ATOM 1223 N N . VAL B 1 44 ? 6.984 24.219 13.117 1 87.19 44 VAL B N 1
ATOM 1224 C CA . VAL B 1 44 ? 6.066 23.141 12.781 1 87.19 44 VAL B CA 1
ATOM 1225 C C . VAL B 1 44 ? 6.773 22.109 11.898 1 87.19 44 VAL B C 1
ATOM 1227 O O . VAL B 1 44 ? 6.586 20.906 12.062 1 87.19 44 VAL B O 1
ATOM 1230 N N . HIS B 1 45 ? 7.633 22.625 11.062 1 87.69 45 HIS B N 1
ATOM 1231 C CA . HIS B 1 45 ? 8.422 21.766 10.188 1 87.69 45 HIS B CA 1
ATOM 1232 C C . HIS B 1 45 ? 9.258 20.781 11 1 87.69 45 HIS B C 1
ATOM 1234 O O . HIS B 1 45 ? 9.18 19.562 10.781 1 87.69 45 HIS B O 1
ATOM 1240 N N . ALA B 1 46 ? 10.008 21.344 11.875 1 88.75 46 ALA B N 1
ATOM 1241 C CA . ALA B 1 46 ? 10.875 20.5 12.703 1 88.75 46 ALA B CA 1
ATOM 1242 C C . ALA B 1 46 ? 10.055 19.547 13.562 1 88.75 46 ALA B C 1
ATOM 1244 O O . ALA B 1 46 ? 10.422 18.375 13.727 1 88.75 46 ALA B O 1
ATOM 1245 N N . PHE B 1 47 ? 8.961 20.062 14.047 1 94 47 PHE B N 1
ATOM 1246 C CA . PHE B 1 47 ? 8.094 19.25 14.891 1 94 47 PHE B CA 1
ATOM 1247 C C . PHE B 1 47 ? 7.555 18.047 14.125 1 94 47 PHE B C 1
ATOM 1249 O O . PHE B 1 47 ? 7.605 16.922 14.617 1 94 47 PHE B O 1
ATOM 1256 N N . LEU B 1 48 ? 7.094 18.266 12.93 1 94.69 48 LEU B N 1
ATOM 1257 C CA . LEU B 1 48 ? 6.473 17.203 12.148 1 94.69 48 LEU B CA 1
ATOM 1258 C C . LEU B 1 48 ? 7.508 16.172 11.719 1 94.69 48 LEU B C 1
ATOM 1260 O O . LEU B 1 48 ? 7.227 14.977 11.703 1 94.69 48 LEU B O 1
ATOM 1264 N N . LEU B 1 49 ? 8.688 16.656 11.422 1 91.81 49 LEU B N 1
ATOM 1265 C CA . LEU B 1 49 ? 9.734 15.719 11.031 1 91.81 49 LEU B CA 1
ATOM 1266 C C . LEU B 1 49 ? 10.148 14.852 12.219 1 91.81 49 LEU B C 1
ATOM 1268 O O . LEU B 1 49 ? 10.328 13.641 12.07 1 91.81 49 LEU B O 1
ATOM 1272 N N . ASP B 1 50 ? 10.32 15.477 13.383 1 94.81 50 ASP B N 1
ATOM 1273 C CA . ASP B 1 50 ? 10.633 14.727 14.602 1 94.81 50 ASP B CA 1
ATOM 1274 C C . ASP B 1 50 ? 9.523 13.734 14.938 1 94.81 50 ASP B C 1
ATOM 1276 O O . ASP B 1 50 ? 9.789 12.609 15.359 1 94.81 50 ASP B O 1
ATOM 1280 N N . PHE B 1 51 ? 8.312 14.164 14.727 1 97.31 51 PHE B N 1
ATOM 1281 C CA . PHE B 1 51 ? 7.152 13.328 15.031 1 97.31 51 PHE B CA 1
ATOM 1282 C C . PHE B 1 51 ? 7.113 12.109 14.117 1 97.31 51 PHE B C 1
ATOM 1284 O O . PHE B 1 51 ? 6.844 10.992 14.578 1 97.31 51 PHE B O 1
ATOM 1291 N N . LEU B 1 52 ? 7.391 12.297 12.844 1 96.62 52 LEU B N 1
ATOM 1292 C CA . LEU B 1 52 ? 7.43 11.211 11.867 1 96.62 52 LEU B CA 1
ATOM 1293 C C . LEU B 1 52 ? 8.516 10.203 12.227 1 96.62 52 LEU B C 1
ATOM 1295 O O . LEU B 1 52 ? 8.336 8.992 12.047 1 96.62 52 LEU B O 1
ATOM 1299 N N . GLU B 1 53 ? 9.594 10.703 12.625 1 95.81 53 GLU B N 1
ATOM 1300 C CA . GLU B 1 53 ? 10.711 9.836 13 1 95.81 53 GLU B CA 1
ATOM 1301 C C . GLU B 1 53 ? 10.352 8.984 14.211 1 95.81 53 GLU B C 1
ATOM 1303 O O . GLU B 1 53 ? 10.711 7.801 14.273 1 95.81 53 GLU B O 1
ATOM 1308 N N . ALA B 1 54 ? 9.664 9.531 15.18 1 97.81 54 ALA B N 1
ATOM 1309 C CA . ALA B 1 54 ? 9.336 8.867 16.438 1 97.81 54 ALA B CA 1
ATOM 1310 C C . ALA B 1 54 ? 8.133 7.949 16.281 1 97.81 54 ALA B C 1
ATOM 1312 O O . ALA B 1 54 ? 7.918 7.051 17.109 1 97.81 54 ALA B O 1
ATOM 1313 N N . ASN B 1 55 ? 7.305 8.211 15.195 1 98.19 55 ASN B N 1
ATOM 1314 C CA . ASN B 1 55 ? 6.059 7.473 15.023 1 98.19 55 ASN B CA 1
ATOM 1315 C C . ASN B 1 55 ? 5.898 6.961 13.594 1 98.19 55 ASN B C 1
ATOM 1317 O O . ASN B 1 55 ? 5.27 7.621 12.766 1 98.19 55 ASN B O 1
ATOM 1321 N N . PRO B 1 56 ? 6.398 5.766 13.281 1 97.38 56 PRO B N 1
ATOM 1322 C CA . PRO B 1 56 ? 6.191 5.219 11.938 1 97.38 56 PRO B CA 1
ATOM 1323 C C . PRO B 1 56 ? 4.715 5.117 11.562 1 97.38 56 PRO B C 1
ATOM 1325 O O . PRO B 1 56 ? 3.883 4.766 12.406 1 97.38 56 PRO B O 1
ATOM 1328 N N . VAL B 1 57 ? 4.375 5.41 10.312 1 98.25 57 VAL B N 1
ATOM 1329 C CA . VAL B 1 57 ? 2.984 5.484 9.883 1 98.25 57 VAL B CA 1
ATOM 1330 C C . VAL B 1 57 ? 2.549 4.137 9.312 1 98.25 57 VAL B C 1
ATOM 1332 O O . VAL B 1 57 ? 2.285 4.02 8.109 1 98.25 57 VAL B O 1
ATOM 1335 N N . LYS B 1 58 ? 2.309 3.238 10.141 1 97.38 58 LYS B N 1
ATOM 1336 C CA . LYS B 1 58 ? 1.829 1.924 9.727 1 97.38 58 LYS B CA 1
ATOM 1337 C C . LYS B 1 58 ? 0.305 1.892 9.648 1 97.38 58 LYS B C 1
ATOM 1339 O O . LYS B 1 58 ? -0.267 1.114 8.883 1 97.38 58 LYS B O 1
ATOM 1344 N N . ASP B 1 59 ? -0.255 2.592 10.492 1 98 59 ASP B N 1
ATOM 1345 C CA . ASP B 1 59 ? -1.689 2.852 10.586 1 98 59 ASP B CA 1
ATOM 1346 C C . ASP B 1 59 ? -1.976 4.352 10.617 1 98 59 ASP B C 1
ATOM 1348 O O . ASP B 1 59 ? -1.743 5.008 11.633 1 98 59 ASP B O 1
ATOM 1352 N N . GLY B 1 60 ? -2.514 4.82 9.477 1 98.44 60 GLY B N 1
ATOM 1353 C CA . GLY B 1 60 ? -2.686 6.254 9.312 1 98.44 60 GLY B CA 1
ATOM 1354 C C . GLY B 1 60 ? -3.568 6.879 10.367 1 98.44 60 GLY B C 1
ATOM 1355 O O . GLY B 1 60 ? -3.305 7.992 10.828 1 98.44 60 GLY B O 1
ATOM 1356 N N . ASP B 1 61 ? -4.594 6.145 10.789 1 97.56 61 ASP B N 1
ATOM 1357 C CA . ASP B 1 61 ? -5.52 6.688 11.781 1 97.56 61 ASP B CA 1
ATOM 1358 C C . ASP B 1 61 ? -4.895 6.699 13.172 1 97.56 61 ASP B C 1
ATOM 1360 O O . ASP B 1 61 ? -5.062 7.66 13.922 1 97.56 61 ASP B O 1
ATOM 1364 N N . ALA B 1 62 ? -4.168 5.695 13.539 1 97.69 62 ALA B N 1
ATOM 1365 C CA . ALA B 1 62 ? -3.465 5.664 14.82 1 97.69 62 ALA B CA 1
ATOM 1366 C C . ALA B 1 62 ? -2.432 6.785 14.898 1 97.69 62 ALA B C 1
ATOM 1368 O O . ALA B 1 62 ? -2.271 7.414 15.945 1 97.69 62 ALA B O 1
ATOM 1369 N N . PHE B 1 63 ? -1.732 6.984 13.789 1 98.69 63 PHE B N 1
ATOM 1370 C CA . PHE B 1 63 ? -0.774 8.078 13.703 1 98.69 63 PHE B CA 1
ATOM 1371 C C . PHE B 1 63 ? -1.449 9.414 14 1 98.69 63 PHE B C 1
ATOM 1373 O O . PHE B 1 63 ? -0.936 10.211 14.789 1 98.69 63 PHE B O 1
ATOM 1380 N N . LEU B 1 64 ? -2.643 9.633 13.445 1 98.06 64 LEU B N 1
ATOM 1381 C CA . LEU B 1 64 ? -3.342 10.906 13.602 1 98.06 64 LEU B CA 1
ATOM 1382 C C . LEU B 1 64 ? -3.879 11.062 15.016 1 98.06 64 LEU B C 1
ATOM 1384 O O . LEU B 1 64 ? -3.928 12.18 15.547 1 98.06 64 LEU B O 1
ATOM 1388 N N . GLU B 1 65 ? -4.238 9.945 15.594 1 97.56 65 GLU B N 1
ATOM 1389 C CA . GLU B 1 65 ? -4.66 10.008 16.984 1 97.56 65 GLU B CA 1
ATOM 1390 C C . GLU B 1 65 ? -3.525 10.492 17.891 1 97.56 65 GLU B C 1
ATOM 1392 O O . GLU B 1 65 ? -3.73 11.352 18.734 1 97.56 65 GLU B O 1
ATOM 1397 N N . LYS B 1 66 ? -2.35 9.977 17.688 1 97.81 66 LYS B N 1
ATOM 1398 C CA . LYS B 1 66 ? -1.183 10.406 18.453 1 97.81 66 LYS B CA 1
ATOM 1399 C C . LYS B 1 66 ? -0.847 11.867 18.188 1 97.81 66 LYS B C 1
ATOM 1401 O O . LYS B 1 66 ? -0.518 12.617 19.109 1 97.81 66 LYS B O 1
ATOM 1406 N N . LEU B 1 67 ? -0.93 12.289 16.875 1 97.44 67 LEU B N 1
ATOM 1407 C CA . LEU B 1 67 ? -0.632 13.664 16.5 1 97.44 67 LEU B CA 1
ATOM 1408 C C . LEU B 1 67 ? -1.643 14.625 17.109 1 97.44 67 LEU B C 1
ATOM 1410 O O . LEU B 1 67 ? -1.278 15.719 17.547 1 97.44 67 LEU B O 1
ATOM 1414 N N . THR B 1 68 ? -2.855 14.211 17.156 1 97.06 68 THR B N 1
ATOM 1415 C CA . THR B 1 68 ? -3.906 15.039 17.734 1 97.06 68 THR B CA 1
ATOM 1416 C C . THR B 1 68 ? -3.654 15.273 19.219 1 97.06 68 THR B C 1
ATOM 1418 O O . THR B 1 68 ? -3.844 16.375 19.719 1 97.06 68 THR B O 1
ATOM 1421 N N . ALA B 1 69 ? -3.244 14.227 19.891 1 95.88 69 ALA B N 1
ATOM 1422 C CA . ALA B 1 69 ? -2.91 14.359 21.297 1 95.88 69 ALA B CA 1
ATOM 1423 C C . ALA B 1 69 ? -1.75 15.328 21.5 1 95.88 69 ALA B C 1
ATOM 1425 O O . ALA B 1 69 ? -1.717 16.078 22.484 1 95.88 69 ALA B O 1
ATOM 1426 N N . ALA B 1 70 ? -0.829 15.328 20.594 1 95.69 70 ALA B N 1
ATOM 1427 C CA . ALA B 1 70 ? 0.352 16.188 20.703 1 95.69 70 ALA B CA 1
ATOM 1428 C C . ALA B 1 70 ? 0.027 17.625 20.297 1 95.69 70 ALA B C 1
ATOM 1430 O O . ALA B 1 70 ? 0.453 18.562 20.969 1 95.69 70 ALA B O 1
ATOM 1431 N N . ASP B 1 71 ? -0.685 17.828 19.203 1 93.06 71 ASP B N 1
ATOM 1432 C CA . ASP B 1 71 ? -1.088 19.141 18.688 1 93.06 71 ASP B CA 1
ATOM 1433 C C . ASP B 1 71 ? -2.322 19.031 17.797 1 93.06 71 ASP B C 1
ATOM 1435 O O . ASP B 1 71 ? -2.207 18.766 16.594 1 93.06 71 ASP B O 1
ATOM 1439 N N . PRO B 1 72 ? -3.484 19.297 18.328 1 93.75 72 PRO B N 1
ATOM 1440 C CA . PRO B 1 72 ? -4.73 19.109 17.578 1 93.75 72 PRO B CA 1
ATOM 1441 C C . PRO B 1 72 ? -4.82 19.984 16.344 1 93.75 72 PRO B C 1
ATOM 1443 O O . PRO B 1 72 ? -5.426 19.594 15.344 1 93.75 72 PRO B O 1
ATOM 1446 N N . SER B 1 73 ? -4.23 21.156 16.359 1 90.81 73 SER B N 1
ATOM 1447 C CA . SER B 1 73 ? -4.301 22.062 15.219 1 90.81 73 SER B CA 1
ATOM 1448 C C . SER B 1 73 ? -3.488 21.531 14.047 1 90.81 73 SER B C 1
ATOM 1450 O O . SER B 1 73 ? -3.965 21.516 12.906 1 90.81 73 SER B O 1
ATOM 1452 N N . ILE B 1 74 ? -2.332 21.047 14.32 1 92.94 74 ILE B N 1
ATOM 1453 C CA . ILE B 1 74 ? -1.478 20.484 13.281 1 92.94 74 ILE B CA 1
ATOM 1454 C C . ILE B 1 74 ? -2.115 19.219 12.727 1 92.94 74 ILE B C 1
ATOM 1456 O O . ILE B 1 74 ? -2.123 19 11.516 1 92.94 74 ILE B O 1
ATOM 1460 N N . ALA B 1 75 ? -2.686 18.391 13.625 1 96 75 ALA B N 1
ATOM 1461 C CA . ALA B 1 75 ? -3.334 17.156 13.219 1 96 75 ALA B CA 1
ATOM 1462 C C . ALA B 1 75 ? -4.496 17.438 12.266 1 96 75 ALA B C 1
ATOM 1464 O O . ALA B 1 75 ? -4.684 16.719 11.281 1 96 75 ALA B O 1
ATOM 1465 N N . ARG B 1 76 ? -5.215 18.469 12.531 1 94.38 76 ARG B N 1
ATOM 1466 C CA . ARG B 1 76 ? -6.344 18.828 11.68 1 94.38 76 ARG B CA 1
ATOM 1467 C C . ARG B 1 76 ? -5.871 19.219 10.281 1 94.38 76 ARG B C 1
ATOM 1469 O O . ARG B 1 76 ? -6.496 18.844 9.281 1 94.38 76 ARG B O 1
ATOM 1476 N N . ARG B 1 77 ? -4.832 19.953 10.305 1 94 77 ARG B N 1
ATOM 1477 C CA . ARG B 1 77 ? -4.281 20.328 9.008 1 94 77 ARG B CA 1
ATOM 1478 C C . ARG B 1 77 ? -3.836 19.109 8.219 1 94 77 ARG B C 1
ATOM 1480 O O . ARG B 1 77 ? -4.102 19 7.02 1 94 77 ARG B O 1
ATOM 1487 N N . VAL B 1 78 ? -3.221 18.203 8.836 1 96.19 78 VAL B N 1
ATOM 1488 C CA . VAL B 1 78 ? -2.77 16.984 8.172 1 96.19 78 VAL B CA 1
ATOM 1489 C C . VAL B 1 78 ? -3.973 16.188 7.664 1 96.19 78 VAL B C 1
ATOM 1491 O O . VAL B 1 78 ? -3.957 15.68 6.543 1 96.19 78 VAL B O 1
ATOM 1494 N N . MET B 1 79 ? -5.012 16.141 8.461 1 97.25 79 MET B N 1
ATOM 1495 C CA . MET B 1 79 ? -6.238 15.453 8.07 1 97.25 79 MET B CA 1
ATOM 1496 C C . MET B 1 79 ? -6.832 16.078 6.812 1 97.25 79 MET B C 1
ATOM 1498 O O . MET B 1 79 ? -7.199 15.359 5.875 1 97.25 79 MET B O 1
ATOM 1502 N N . ASP B 1 80 ? -6.832 17.359 6.75 1 95.62 80 ASP B N 1
ATOM 1503 C CA . ASP B 1 80 ? -7.367 18.047 5.586 1 95.62 80 ASP B CA 1
ATOM 1504 C C . ASP B 1 80 ? -6.504 17.812 4.348 1 95.62 80 ASP B C 1
ATOM 1506 O O . ASP B 1 80 ? -7.027 17.547 3.264 1 95.62 80 ASP B O 1
ATOM 1510 N N . VAL B 1 81 ? -5.27 17.875 4.57 1 96.44 81 VAL B N 1
ATOM 1511 C CA . VAL B 1 81 ? -4.328 17.766 3.463 1 96.44 81 VAL B CA 1
ATOM 1512 C C . VAL B 1 81 ? -4.375 16.359 2.889 1 96.44 81 VAL B C 1
ATOM 1514 O O . VAL B 1 81 ? -4.359 16.172 1.668 1 96.44 81 VAL B O 1
ATOM 1517 N N . ARG B 1 82 ? -4.453 15.336 3.799 1 98.25 82 ARG B N 1
ATOM 1518 C CA . ARG B 1 82 ? -4.418 13.969 3.275 1 98.25 82 ARG B CA 1
ATOM 1519 C C . ARG B 1 82 ? -5.641 13.688 2.408 1 98.25 82 ARG B C 1
ATOM 1521 O O . ARG B 1 82 ? -5.527 13.031 1.366 1 98.25 82 ARG B O 1
ATOM 1528 N N . THR B 1 83 ? -6.785 14.156 2.834 1 97.81 83 THR B N 1
ATOM 1529 C CA . THR B 1 83 ? -8 13.945 2.061 1 97.81 83 THR B CA 1
ATOM 1530 C C . THR B 1 83 ? -7.941 14.695 0.735 1 97.81 83 THR B C 1
ATOM 1532 O O . THR B 1 83 ? -8.297 14.148 -0.312 1 97.81 83 THR B O 1
ATOM 1535 N N . ALA B 1 84 ? -7.484 15.938 0.757 1 97.06 84 ALA B N 1
ATOM 1536 C CA . ALA B 1 84 ? -7.367 16.734 -0.462 1 97.06 84 ALA B CA 1
ATOM 1537 C C . ALA B 1 84 ? -6.363 16.109 -1.43 1 97.06 84 ALA B C 1
ATOM 1539 O O . ALA B 1 84 ? -6.605 16.062 -2.639 1 97.06 84 ALA B O 1
ATOM 1540 N N . TYR B 1 85 ? -5.293 15.672 -0.903 1 98 85 TYR B N 1
ATOM 1541 C CA . TYR B 1 85 ? -4.242 15.094 -1.73 1 98 85 TYR B CA 1
ATOM 1542 C C . TYR B 1 85 ? -4.723 13.812 -2.398 1 98 85 TYR B C 1
ATOM 1544 O O . TYR B 1 85 ? -4.586 13.648 -3.613 1 98 85 TYR B O 1
ATOM 1552 N N . ALA B 1 86 ? -5.293 12.875 -1.604 1 98.56 86 ALA B N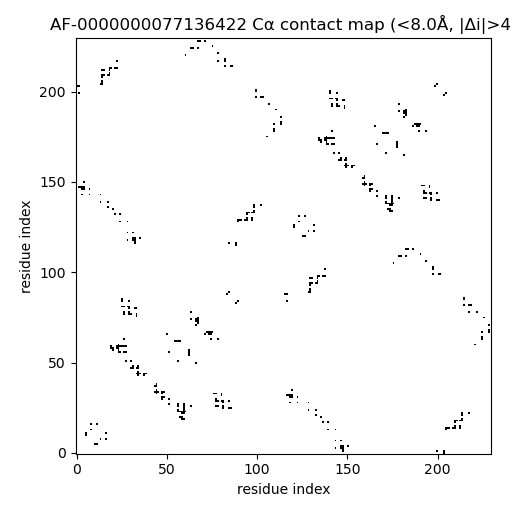 1
ATOM 1553 C CA . ALA B 1 86 ? -5.773 11.594 -2.117 1 98.56 86 ALA B CA 1
ATOM 1554 C C . ALA B 1 86 ? -6.883 11.797 -3.145 1 98.56 86 ALA B C 1
ATOM 1556 O O . ALA B 1 86 ? -6.973 11.055 -4.125 1 98.56 86 ALA B O 1
ATOM 1557 N N . GLY B 1 87 ? -7.723 12.75 -2.908 1 97.94 87 GLY B N 1
ATOM 1558 C CA . GLY B 1 87 ? -8.867 13 -3.768 1 97.94 87 GLY B CA 1
ATOM 1559 C C . GLY B 1 87 ? -8.516 13.75 -5.035 1 97.94 87 GLY B C 1
ATOM 1560 O O . GLY B 1 87 ? -9.094 13.5 -6.094 1 97.94 87 GLY B O 1
ATOM 1561 N N . GLY B 1 88 ? -7.516 14.625 -4.953 1 96.88 88 GLY B N 1
ATOM 1562 C CA . GLY B 1 88 ? -7.344 15.562 -6.051 1 96.88 88 GLY B CA 1
ATOM 1563 C C . GLY B 1 88 ? -5.957 15.516 -6.664 1 96.88 88 GLY B C 1
ATOM 1564 O O . GLY B 1 88 ? -5.793 15.75 -7.863 1 96.88 88 GLY B O 1
ATOM 1565 N N . ASP B 1 89 ? -4.98 15.258 -5.961 1 97.75 89 ASP B N 1
ATOM 1566 C CA . ASP B 1 89 ? -3.611 15.453 -6.434 1 97.75 89 ASP B CA 1
ATOM 1567 C C . ASP B 1 89 ? -2.955 14.109 -6.766 1 97.75 89 ASP B C 1
ATOM 1569 O O . ASP B 1 89 ? -2.166 14.016 -7.707 1 97.75 89 ASP B O 1
ATOM 1573 N N . PHE B 1 90 ? -3.182 13.125 -5.961 1 98.56 90 PHE B N 1
ATOM 1574 C CA . PHE B 1 90 ? -2.609 11.812 -6.266 1 98.56 90 PHE B CA 1
ATOM 1575 C C . PHE B 1 90 ? -3.133 11.289 -7.598 1 98.56 90 PHE B C 1
ATOM 1577 O O . PHE B 1 90 ? -4.34 11.312 -7.852 1 98.56 90 PHE B O 1
ATOM 1584 N N . GLU B 1 91 ? -2.219 10.812 -8.383 1 98.56 91 GLU B N 1
ATOM 1585 C CA . GLU B 1 91 ? -2.582 10.359 -9.727 1 98.56 91 GLU B CA 1
ATOM 1586 C C . GLU B 1 91 ? -2.814 8.852 -9.766 1 98.56 91 GLU B C 1
ATOM 1588 O O . GLU B 1 91 ? -1.937 8.094 -10.172 1 98.56 91 GLU B O 1
ATOM 1593 N N . TRP B 1 92 ? -4.012 8.422 -9.516 1 98.75 92 TRP B N 1
ATOM 1594 C CA . TRP B 1 92 ? -4.422 7.027 -9.383 1 98.75 92 TRP B CA 1
ATOM 1595 C C . TRP B 1 92 ? -4.156 6.262 -10.672 1 98.75 92 TRP B C 1
ATOM 1597 O O . TRP B 1 92 ? -3.705 5.113 -10.641 1 98.75 92 TRP B O 1
ATOM 1607 N N . ASP B 1 93 ? -4.434 6.918 -11.789 1 98.12 93 ASP B N 1
ATOM 1608 C CA . ASP B 1 93 ? -4.234 6.246 -13.07 1 98.12 93 ASP B CA 1
ATOM 1609 C C . ASP B 1 93 ? -2.75 6.02 -13.344 1 98.12 93 ASP B C 1
ATOM 1611 O O . ASP B 1 93 ? -2.369 4.996 -13.922 1 98.12 93 ASP B O 1
ATOM 1615 N N . ILE B 1 94 ? -1.953 6.965 -13.016 1 98.5 94 ILE B N 1
ATOM 1616 C CA . ILE B 1 94 ? -0.512 6.812 -13.188 1 98.5 94 ILE B CA 1
ATOM 1617 C C . ILE B 1 94 ? -0.003 5.695 -12.273 1 98.5 94 ILE B C 1
ATOM 1619 O O . ILE B 1 94 ? 0.789 4.852 -12.703 1 98.5 94 ILE B O 1
ATOM 1623 N N . CYS B 1 95 ? -0.463 5.641 -11.016 1 98.81 95 CYS B N 1
ATOM 1624 C CA . CYS B 1 95 ? -0.1 4.566 -10.102 1 98.81 95 CYS B CA 1
ATOM 1625 C C . CYS B 1 95 ? -0.44 3.203 -10.688 1 98.81 95 CYS B C 1
ATOM 1627 O O . CYS B 1 95 ? 0.407 2.311 -10.734 1 98.81 95 CYS B O 1
ATOM 1629 N N . ARG B 1 96 ? -1.627 3.035 -11.164 1 98.75 96 ARG B N 1
ATOM 1630 C CA . ARG B 1 96 ? -2.049 1.785 -11.789 1 98.75 96 ARG B CA 1
ATOM 1631 C C . ARG B 1 96 ? -1.152 1.434 -12.977 1 98.75 96 ARG B C 1
ATOM 1633 O O . ARG B 1 96 ? -0.736 0.283 -13.125 1 98.75 96 ARG B O 1
ATOM 1640 N N . GLY B 1 97 ? -0.933 2.447 -13.805 1 98.75 97 GLY B N 1
ATOM 1641 C CA . GLY B 1 97 ? -0.056 2.223 -14.945 1 98.75 97 GLY B CA 1
ATOM 1642 C C . GLY B 1 97 ? 1.33 1.752 -14.547 1 98.75 97 GLY B C 1
ATOM 1643 O O . GLY B 1 97 ? 1.89 0.85 -15.172 1 98.75 97 GLY B O 1
ATOM 1644 N N . LEU B 1 98 ? 1.872 2.338 -13.516 1 98.75 98 LEU B N 1
ATOM 1645 C CA . LEU B 1 98 ? 3.197 1.969 -13.031 1 98.75 98 LEU B CA 1
ATOM 1646 C C . LEU B 1 98 ? 3.201 0.539 -12.5 1 98.75 98 LEU B C 1
ATOM 1648 O O . LEU B 1 98 ? 4.152 -0.211 -12.734 1 98.75 98 LEU B O 1
ATOM 1652 N N . VAL B 1 99 ? 2.139 0.141 -11.773 1 98.81 99 VAL B N 1
ATOM 1653 C CA . VAL B 1 99 ? 2.016 -1.219 -11.258 1 98.81 99 VAL B CA 1
ATOM 1654 C C . VAL B 1 99 ? 2.08 -2.217 -12.414 1 98.81 99 VAL B C 1
ATOM 1656 O O . VAL B 1 99 ? 2.865 -3.168 -12.375 1 98.81 99 VAL B O 1
ATOM 1659 N N . MET B 1 100 ? 1.282 -1.971 -13.43 1 98.75 100 MET B N 1
ATOM 1660 C CA . MET B 1 100 ? 1.196 -2.881 -14.57 1 98.75 100 MET B CA 1
ATOM 1661 C C . MET B 1 100 ? 2.521 -2.939 -15.32 1 98.75 100 MET B C 1
ATOM 1663 O O . MET B 1 100 ? 3.023 -4.023 -15.617 1 98.75 100 MET B O 1
ATOM 1667 N N . GLN B 1 101 ? 3.039 -1.803 -15.617 1 98.56 101 GLN B N 1
ATOM 1668 C CA . GLN B 1 101 ? 4.297 -1.729 -16.359 1 98.56 101 GLN B CA 1
ATOM 1669 C C . GLN B 1 101 ? 5.418 -2.438 -15.602 1 98.56 101 GLN B C 1
ATOM 1671 O O . GLN B 1 101 ? 6.18 -3.205 -16.188 1 98.56 101 GLN B O 1
ATOM 1676 N N . ASN B 1 102 ? 5.52 -2.143 -14.344 1 98 102 ASN B N 1
ATOM 1677 C CA . ASN B 1 102 ? 6.574 -2.74 -13.531 1 98 102 ASN B CA 1
ATOM 1678 C C . ASN B 1 102 ? 6.441 -4.258 -13.469 1 98 102 ASN B C 1
ATOM 1680 O O . ASN B 1 102 ? 7.434 -4.977 -13.594 1 98 102 ASN B O 1
ATOM 1684 N N . MET B 1 103 ? 5.277 -4.723 -13.258 1 98.31 103 MET B N 1
ATOM 1685 C CA . MET B 1 103 ? 5.082 -6.168 -13.156 1 98.31 103 MET B CA 1
ATOM 1686 C C . MET B 1 103 ? 5.402 -6.852 -14.484 1 98.31 103 MET B C 1
ATOM 1688 O O . MET B 1 103 ? 6.012 -7.926 -14.5 1 98.31 103 MET B O 1
ATOM 1692 N N . GLU B 1 104 ? 4.984 -6.242 -15.57 1 97.75 104 GLU B N 1
ATOM 1693 C CA . GLU B 1 104 ? 5.293 -6.805 -16.891 1 97.75 104 GLU B CA 1
ATOM 1694 C C . GLU B 1 104 ? 6.801 -6.852 -17.125 1 97.75 104 GLU B C 1
ATOM 1696 O O . GLU B 1 104 ? 7.332 -7.867 -17.578 1 97.75 104 GLU B O 1
ATOM 1701 N N . LYS B 1 105 ? 7.414 -5.797 -16.859 1 97.81 105 LYS B N 1
ATOM 1702 C CA . LYS B 1 105 ? 8.859 -5.738 -17.016 1 97.81 105 LYS B CA 1
ATOM 1703 C C . LYS B 1 105 ? 9.555 -6.754 -16.109 1 97.81 105 LYS B C 1
ATOM 1705 O O . LYS B 1 105 ? 10.445 -7.48 -16.562 1 97.81 105 LYS B O 1
ATOM 1710 N N . SER B 1 106 ? 9.211 -6.773 -14.859 1 97.31 106 SER B N 1
ATOM 1711 C CA . SER B 1 106 ? 9.828 -7.676 -13.891 1 97.31 106 SER B CA 1
ATOM 1712 C C . SER B 1 106 ? 9.609 -9.133 -14.281 1 97.31 106 SER B C 1
ATOM 1714 O O . SER B 1 106 ? 10.523 -9.953 -14.188 1 97.31 106 SER B O 1
ATOM 1716 N N . ASN B 1 107 ? 8.32 -9.43 -14.695 1 96.25 107 ASN B N 1
ATOM 1717 C CA . ASN B 1 107 ? 8.031 -10.781 -15.148 1 96.25 107 ASN B CA 1
ATOM 1718 C C . ASN B 1 107 ? 8.969 -11.203 -16.281 1 96.25 107 ASN B C 1
ATOM 1720 O O . ASN B 1 107 ? 9.492 -12.32 -16.266 1 96.25 107 ASN B O 1
ATOM 1724 N N . ALA B 1 108 ? 9.172 -10.375 -17.219 1 95.88 108 ALA B N 1
ATOM 1725 C CA . ALA B 1 108 ? 10.055 -10.672 -18.344 1 95.88 108 ALA B CA 1
ATOM 1726 C C . ALA B 1 108 ? 11.492 -10.867 -17.875 1 95.88 108 ALA B C 1
ATOM 1728 O O . ALA B 1 108 ? 12.172 -11.805 -18.297 1 95.88 108 ALA B O 1
ATOM 1729 N N . GLU B 1 109 ? 11.977 -10.047 -16.984 1 96.44 109 GLU B N 1
ATOM 1730 C CA . GLU B 1 109 ? 13.352 -10.102 -16.5 1 96.44 109 GLU B CA 1
ATOM 1731 C C . GLU B 1 109 ? 13.602 -11.359 -15.672 1 96.44 109 GLU B C 1
ATOM 1733 O O . GLU B 1 109 ? 14.625 -12.023 -15.836 1 96.44 109 GLU B O 1
ATOM 1738 N N . ILE B 1 110 ? 12.719 -11.688 -14.82 1 94.75 110 ILE B N 1
ATOM 1739 C CA . ILE B 1 110 ? 12.859 -12.859 -13.961 1 94.75 110 ILE B CA 1
ATOM 1740 C C . ILE B 1 110 ? 12.859 -14.125 -14.812 1 94.75 110 ILE B C 1
ATOM 1742 O O . ILE B 1 110 ? 13.695 -15.016 -14.617 1 94.75 110 ILE B O 1
ATOM 1746 N N . GLN B 1 111 ? 11.945 -14.148 -15.75 1 89.69 111 GLN B N 1
ATOM 1747 C CA . GLN B 1 111 ? 11.859 -15.312 -16.625 1 89.69 111 GLN B CA 1
ATOM 1748 C C . GLN B 1 111 ? 13.109 -15.453 -17.484 1 89.69 111 GLN B C 1
ATOM 1750 O O . GLN B 1 111 ? 13.594 -16.562 -17.703 1 89.69 111 GLN B O 1
ATOM 1755 N N . ARG B 1 112 ? 13.711 -14.383 -17.906 1 91.06 112 ARG B N 1
ATOM 1756 C CA . ARG B 1 112 ? 14.93 -14.406 -18.719 1 91.06 112 ARG B CA 1
ATOM 1757 C C . ARG B 1 112 ? 16.125 -14.867 -17.891 1 91.06 112 ARG B C 1
ATOM 1759 O O . ARG B 1 112 ? 17 -15.562 -18.391 1 91.06 112 ARG B O 1
ATOM 1766 N N . GLY B 1 113 ? 16.156 -14.484 -16.656 1 84.75 113 GLY B N 1
ATOM 1767 C CA . GLY B 1 113 ? 17.266 -14.844 -15.789 1 84.75 113 GLY B CA 1
ATOM 1768 C C . GLY B 1 113 ? 17.297 -16.328 -15.453 1 84.75 113 GLY B C 1
ATOM 1769 O O . GLY B 1 113 ? 18.359 -16.859 -15.094 1 84.75 113 GLY B O 1
ATOM 1770 N N . PHE B 1 114 ? 16.141 -16.891 -15.484 1 79.5 114 PHE B N 1
ATOM 1771 C CA . PHE B 1 114 ? 16.062 -18.312 -15.164 1 79.5 114 PHE B CA 1
ATOM 1772 C C . PHE B 1 114 ? 16.125 -19.156 -16.438 1 79.5 114 PHE B C 1
ATOM 1774 O O . PHE B 1 114 ? 16.281 -20.375 -16.375 1 79.5 114 PHE B O 1
ATOM 1781 N N . LEU B 1 115 ? 15.977 -18.375 -17.609 1 62.66 115 LEU B N 1
ATOM 1782 C CA . LEU B 1 115 ? 16.266 -19.078 -18.844 1 62.66 115 LEU B CA 1
ATOM 1783 C C . LEU B 1 115 ? 17.781 -19.156 -19.094 1 62.66 115 LEU B C 1
ATOM 1785 O O . LEU B 1 115 ? 18.297 -20.203 -19.469 1 62.66 115 LEU B O 1
#

Organism: Micromonas pusilla (strain CCMP1545) (NCBI:txid564608)

Foldseek 3Di:
DDDDDCVPPVNDDPVVVVVQVVLLVLLVVLLCVLLVVCVVPPVSNVVSVVLCVVDPRNGSVVSLVVVCVVPVVSSVSSVVSSVCCVVPPDDPVVVVVCVVVVVVVVVVVVVVVVD/DDDDDCVPPVNDDPVVVVVQVVLLVLLVVLLCVLLVVVVVPPVSNVVSVVLCVVDPRNGSVVSLVVVCVVPVVSSVSSVVSSVCCVPPPDDPVVVVVCVVVVVVVVVVVVVVVVD

Sequence (230 aa):
KMFVPAGAFGGETPEKKASRLLTALFTYVATWIGTREAARVTNVHAFLLDFLEANPVKDGDAFLEKLTAADPSIARRVMDVRTAYAGGDFEWDICRGLVMQNMEKSNAEIQRGFLKMFVPAGAFGGETPEKKASRLLTALFTYVATWIGTREAARVTNVHAFLLDFLEANPVKDGDAFLEKLTAADPSIARRVMDVRTAYAGGDFEWDICRGLVMQNMEKSNAEIQRGFL

Solvent-accessible surface area (backbone atoms only — not comparable to full-atom values): 12216 Å² total; per-residue (Å²): 124,81,69,6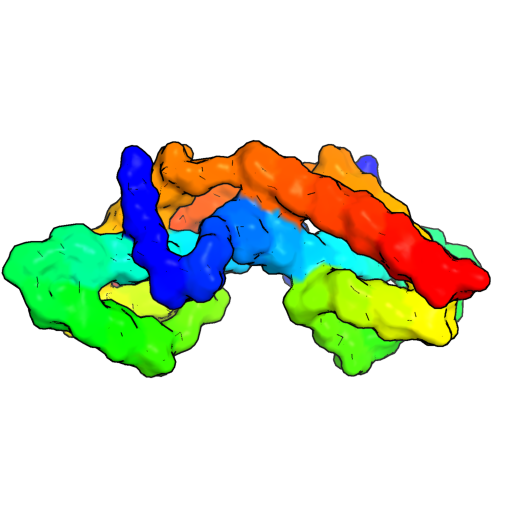9,54,50,81,77,53,77,63,54,51,70,43,59,56,50,19,49,56,47,41,8,49,36,42,52,48,16,44,47,30,46,25,54,70,35,51,91,38,66,66,50,26,56,48,45,53,52,48,48,71,76,46,73,55,77,44,30,65,62,46,45,53,54,37,31,74,74,37,50,70,61,32,49,49,28,51,52,40,23,53,49,35,64,73,68,52,55,52,63,67,58,19,53,49,48,32,53,52,49,50,53,51,49,48,54,51,54,54,54,73,75,100,127,80,68,69,53,50,80,77,54,78,64,54,51,69,42,58,55,50,19,48,56,49,42,8,50,34,42,51,48,18,43,47,31,47,28,57,68,39,51,93,39,69,66,47,28,57,48,46,53,54,47,48,71,78,46,73,57,77,43,31,66,61,45,44,52,56,37,32,73,74,37,51,69,61,31,49,51,27,52,51,40,21,52,50,35,65,73,68,54,55,52,64,68,57,20,52,49,48,32,52,52,49,50,53,50,49,50,53,51,55,54,55,74,75,99

pLDDT: mean 93.24, std 9.67, range [50.69, 98.88]

Radius of gyration: 19.44 Å; Cα contacts (8 Å, |Δi|>4): 248; chains: 2; bounding box: 32×62×40 Å